Protein AF-A0A8S3TQH2-F1 (afdb_monomer_lite)

Sequence (203 aa):
MNSLYEENGEGCMSLMNTEDKVWGIRVAPVECAFDNGMIDVVGHPCVQRLLNRVWYKDTAAIWRADYVGYALAYSAFLLSNVKGINTFSDIGVYELLVYLWFIADIAEEIVLKELLQFSWILFVFIMCAGVLYHSNMYPNHRDMWPNLGADTAHWRIWKIMALPYWQMYGELFIDELKGDTNSNGTCTFVESEWESNPDVEMC

InterPro domains:
  IPR050927 Transient receptor potential cation channel M [PTHR13800] (112-188)

Radius of gyration: 30.96 Å; chains: 1; bounding box: 68×39×76 Å

pLDDT: mean 73.29, std 12.48, range [48.34, 91.25]

Structure (mmCIF, N/CA/C/O backbone):
data_AF-A0A8S3TQH2-F1
#
_entry.id   AF-A0A8S3TQH2-F1
#
loop_
_atom_site.group_PDB
_atom_site.id
_atom_site.type_symbol
_atom_site.label_atom_id
_atom_site.label_alt_id
_atom_site.label_comp_id
_atom_site.label_asym_id
_atom_site.label_entity_id
_atom_site.label_seq_id
_atom_site.pdbx_PDB_ins_code
_atom_site.Cartn_x
_atom_site.Cartn_y
_atom_site.Cartn_z
_atom_site.occupancy
_atom_site.B_iso_or_equiv
_atom_site.auth_seq_id
_atom_site.auth_comp_id
_atom_site.auth_asym_id
_atom_site.auth_atom_id
_atom_site.pdbx_PDB_model_num
ATOM 1 N N . MET A 1 1 ? -34.947 -3.604 19.601 1.00 78.19 1 MET A N 1
ATOM 2 C CA . MET A 1 1 ? -33.771 -2.709 19.602 1.00 78.19 1 MET A CA 1
ATOM 3 C C . MET A 1 1 ? -34.173 -1.256 19.397 1.00 78.19 1 MET A C 1
ATOM 5 O O . MET A 1 1 ? -33.850 -0.458 20.259 1.00 78.19 1 MET A O 1
ATOM 9 N N . ASN A 1 2 ? -34.929 -0.921 18.344 1.00 85.75 2 ASN A N 1
ATOM 10 C CA . ASN A 1 2 ? -35.374 0.458 18.076 1.00 85.75 2 ASN A CA 1
ATOM 11 C C . ASN A 1 2 ? -36.153 1.073 19.252 1.00 85.75 2 ASN A C 1
ATOM 13 O O . ASN A 1 2 ? -35.780 2.135 19.729 1.00 85.75 2 ASN A O 1
ATOM 17 N N . SER A 1 3 ? -37.142 0.353 19.794 1.00 87.88 3 SER A N 1
ATOM 18 C CA . SER A 1 3 ? -37.906 0.805 20.969 1.00 87.88 3 SER A CA 1
ATOM 19 C C . SER A 1 3 ? -37.029 1.017 22.210 1.00 87.88 3 SER A C 1
ATOM 21 O O . SER A 1 3 ? -37.108 2.050 22.860 1.00 87.88 3 SER A O 1
ATOM 23 N N . LEU A 1 4 ? -36.129 0.071 22.499 1.00 84.75 4 LEU A N 1
ATOM 24 C CA . LEU A 1 4 ? -35.194 0.162 23.629 1.00 84.75 4 LEU A CA 1
ATOM 25 C C . LEU A 1 4 ? -34.226 1.343 23.491 1.00 84.75 4 LEU A C 1
ATOM 27 O O . LEU A 1 4 ? -33.850 1.959 24.484 1.00 84.75 4 LEU A O 1
ATOM 31 N N . T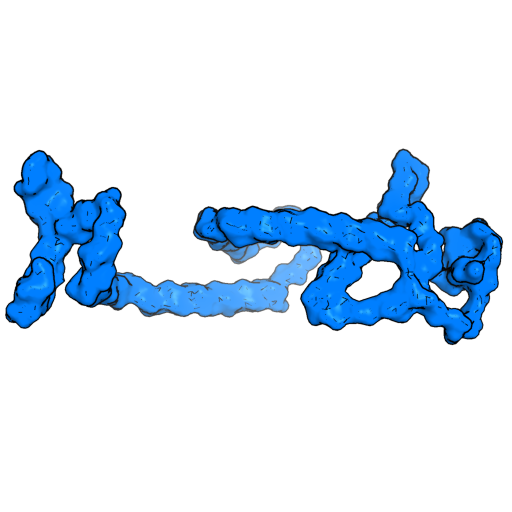YR A 1 5 ? -33.816 1.655 22.263 1.00 87.31 5 TYR A N 1
ATOM 32 C CA . TYR A 1 5 ? -32.940 2.781 21.981 1.00 87.31 5 TYR A CA 1
ATOM 33 C C . TYR A 1 5 ? -33.658 4.130 22.114 1.00 87.31 5 TYR A C 1
ATOM 35 O O . TYR A 1 5 ? -33.058 5.084 22.607 1.00 87.31 5 TYR A O 1
ATOM 43 N N . GLU A 1 6 ? -34.927 4.203 21.704 1.00 89.94 6 GLU A N 1
ATOM 44 C CA . GLU A 1 6 ? -35.771 5.396 21.850 1.00 89.94 6 GLU A CA 1
ATOM 45 C C . GLU A 1 6 ? -36.114 5.692 23.317 1.00 89.94 6 GLU A C 1
ATOM 47 O O . GLU A 1 6 ? -36.119 6.854 23.717 1.00 89.94 6 GLU A O 1
ATOM 52 N N . GLU A 1 7 ? -36.345 4.660 24.134 1.00 90.75 7 GLU A N 1
ATOM 53 C CA . GLU A 1 7 ? -36.649 4.812 25.562 1.00 90.75 7 GLU A CA 1
ATOM 54 C C . GLU A 1 7 ? -35.405 5.110 26.410 1.00 90.75 7 GLU A C 1
ATOM 56 O O . GLU A 1 7 ? -35.418 6.012 27.249 1.00 90.75 7 GLU A O 1
ATOM 61 N N . ASN A 1 8 ? -34.323 4.345 26.220 1.00 89.00 8 ASN A N 1
ATOM 62 C CA . ASN A 1 8 ? -33.090 4.490 26.988 1.00 89.00 8 ASN A CA 1
ATOM 63 C C . ASN A 1 8 ? -31.865 4.069 26.165 1.00 89.00 8 ASN A C 1
ATOM 65 O O . ASN A 1 8 ? -31.374 2.939 26.254 1.00 89.00 8 ASN A O 1
ATOM 69 N N . GLY A 1 9 ? -31.322 5.019 25.403 1.00 83.31 9 GLY A N 1
ATOM 70 C CA . GLY A 1 9 ? -30.144 4.790 24.570 1.00 83.31 9 GLY A CA 1
ATOM 71 C C . GLY A 1 9 ? -28.922 4.276 25.342 1.00 83.31 9 GLY A C 1
ATOM 72 O O . GLY A 1 9 ? -28.219 3.405 24.835 1.00 83.31 9 GLY A O 1
ATOM 73 N N . GLU A 1 10 ? -28.674 4.751 26.569 1.00 85.50 10 GLU A N 1
ATOM 74 C CA . GLU A 1 10 ? -27.534 4.288 27.379 1.00 85.50 10 GLU A CA 1
ATOM 75 C C . GLU A 1 10 ? -27.727 2.874 27.919 1.00 85.50 10 GLU A C 1
ATOM 77 O O . GLU A 1 10 ? -26.804 2.063 27.843 1.00 85.50 10 GLU A O 1
ATOM 82 N N . GLY A 1 11 ? -28.934 2.556 28.392 1.00 86.00 11 GLY A N 1
ATOM 83 C CA . GLY A 1 11 ? -29.285 1.205 28.825 1.00 86.00 11 GLY A CA 1
ATOM 84 C C . GLY A 1 11 ? -29.237 0.200 27.676 1.00 86.00 11 GLY A C 1
ATOM 85 O O . GLY A 1 11 ? -28.756 -0.913 27.850 1.00 86.00 11 GLY A O 1
ATOM 86 N N . CYS A 1 12 ? -29.663 0.600 26.474 1.00 84.88 12 CYS A N 1
ATOM 87 C CA . CYS A 1 12 ? -29.537 -0.238 25.286 1.00 84.88 12 CYS A CA 1
ATOM 88 C C . CYS A 1 12 ? -28.064 -0.487 24.927 1.00 84.88 12 CYS A C 1
ATOM 90 O O . CYS A 1 12 ? -27.711 -1.605 24.566 1.00 84.88 12 CYS A O 1
ATOM 92 N N . MET A 1 13 ? -27.200 0.529 25.033 1.00 86.12 13 MET A N 1
ATOM 93 C CA . MET A 1 13 ? -25.767 0.387 24.757 1.00 86.12 13 MET A CA 1
ATOM 94 C C . MET A 1 13 ? -25.069 -0.536 25.762 1.00 86.12 13 MET A C 1
ATOM 96 O O . MET A 1 13 ? -24.236 -1.342 25.352 1.00 86.12 13 MET A O 1
ATOM 100 N N . SER A 1 14 ? -25.400 -0.451 27.055 1.00 85.50 14 SER A N 1
ATOM 101 C CA . SER A 1 14 ? -24.825 -1.357 28.054 1.00 85.50 14 SER A CA 1
ATOM 102 C C . SER A 1 14 ? -25.294 -2.796 27.846 1.00 85.50 14 SER A C 1
ATOM 104 O O . SER A 1 14 ? -24.454 -3.688 27.866 1.00 85.50 14 SER A O 1
ATOM 106 N N . LEU A 1 15 ? -26.580 -3.018 27.543 1.00 87.31 15 LEU A N 1
ATOM 107 C CA . LEU A 1 15 ? -27.134 -4.354 27.274 1.00 87.31 15 LEU A CA 1
ATOM 108 C C . LEU A 1 15 ? -26.493 -5.045 26.063 1.00 87.31 15 LEU A C 1
ATOM 110 O O . LEU A 1 15 ? -26.388 -6.264 26.007 1.00 87.31 15 LEU A O 1
ATOM 114 N N . MET A 1 16 ? -26.079 -4.262 25.068 1.00 87.19 16 MET A N 1
ATOM 115 C CA . MET A 1 16 ? -25.440 -4.785 23.861 1.00 87.19 16 MET A CA 1
ATOM 116 C C . MET A 1 16 ? -24.017 -5.306 24.123 1.00 87.19 16 MET A C 1
ATOM 118 O O . MET A 1 16 ? -23.539 -6.152 23.370 1.00 87.19 16 MET A O 1
ATOM 122 N N . ASN A 1 17 ? -23.361 -4.831 25.186 1.00 86.06 17 ASN A N 1
ATOM 123 C CA . ASN A 1 17 ? -22.001 -5.220 25.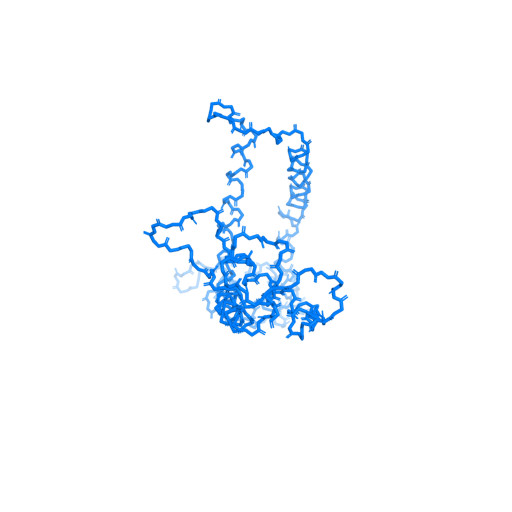567 1.00 86.06 17 ASN A CA 1
ATOM 124 C C . ASN A 1 17 ? -21.951 -6.146 26.795 1.00 86.06 17 ASN A C 1
ATOM 126 O O . ASN A 1 17 ? -20.874 -6.566 27.209 1.00 86.06 17 ASN A O 1
ATOM 130 N N . THR A 1 18 ? -23.088 -6.426 27.433 1.00 88.38 18 THR A N 1
ATOM 131 C CA . THR A 1 18 ? -23.142 -7.366 28.554 1.00 88.38 18 THR A CA 1
ATOM 132 C C . THR A 1 18 ? -23.118 -8.794 28.038 1.00 88.38 18 THR A C 1
ATOM 134 O O . THR A 1 18 ? -23.946 -9.180 27.214 1.00 88.38 18 THR A O 1
ATOM 137 N N . GLU A 1 19 ? -22.181 -9.588 28.550 1.00 85.19 19 GLU A N 1
ATOM 138 C CA . GLU A 1 19 ? -22.179 -11.028 28.330 1.00 85.19 19 GLU A CA 1
ATOM 139 C C . GLU A 1 19 ? -23.323 -11.671 29.112 1.00 85.19 19 GLU A C 1
ATOM 141 O O . GLU A 1 19 ? -23.309 -11.697 30.345 1.00 85.19 19 GLU A O 1
ATOM 146 N N . ASP A 1 20 ? -24.277 -12.251 28.390 1.00 80.38 20 ASP A N 1
ATOM 147 C CA . ASP A 1 20 ? -25.331 -13.062 28.980 1.00 80.38 20 ASP A CA 1
ATOM 148 C C . ASP A 1 20 ? -25.186 -14.519 28.547 1.00 80.38 20 ASP A C 1
ATOM 150 O O . ASP A 1 20 ? -24.812 -14.848 27.418 1.00 80.38 20 ASP A O 1
ATOM 154 N N . LYS A 1 21 ? -25.481 -15.432 29.476 1.00 80.25 21 LYS A N 1
ATOM 155 C CA . LYS A 1 21 ? -25.476 -16.865 29.184 1.00 80.25 21 LYS A CA 1
ATOM 156 C C . LYS A 1 21 ? -26.837 -17.269 28.634 1.00 80.25 21 LYS A C 1
ATOM 158 O O . LYS A 1 21 ? -27.764 -17.529 29.401 1.00 80.25 21 LYS A O 1
ATOM 163 N N . VAL A 1 22 ? -26.931 -17.409 27.318 1.00 70.69 22 VAL A N 1
ATOM 164 C CA . VAL A 1 22 ? -28.138 -17.895 26.640 1.00 70.69 22 VAL A CA 1
ATOM 165 C C . VAL A 1 22 ? -27.786 -19.218 25.950 1.00 70.69 22 VAL A C 1
ATOM 167 O O . VAL A 1 22 ? -26.799 -19.313 25.231 1.00 70.69 22 VAL A O 1
ATOM 170 N N . TRP A 1 23 ? -28.543 -20.286 26.227 1.00 70.38 23 TRP A N 1
ATOM 171 C CA . TRP A 1 23 ? -28.313 -21.633 25.657 1.00 70.38 23 TRP A CA 1
ATOM 172 C C . TRP A 1 23 ? -26.937 -22.259 25.948 1.00 70.38 23 TRP A C 1
ATOM 174 O O . TRP A 1 23 ? -26.435 -23.076 25.183 1.00 70.38 23 TRP A O 1
ATOM 184 N N . GLY A 1 24 ? -26.315 -21.908 27.076 1.00 78.12 24 GLY A N 1
ATOM 185 C CA . GLY A 1 24 ? -25.010 -22.460 27.461 1.00 78.12 24 GLY A CA 1
ATOM 186 C C . GLY A 1 24 ? -23.810 -21.731 26.856 1.00 78.12 24 GLY A C 1
ATOM 187 O O . GLY A 1 24 ? -22.694 -21.953 27.322 1.00 78.12 24 GLY A O 1
ATOM 188 N N . ILE A 1 25 ? -24.046 -20.819 25.914 1.00 76.69 25 ILE A N 1
ATOM 189 C CA . ILE A 1 25 ? -23.039 -19.981 25.265 1.00 76.69 25 ILE A CA 1
ATOM 190 C C . ILE A 1 25 ? -22.999 -18.635 26.002 1.00 76.69 25 ILE A C 1
ATOM 192 O O . ILE A 1 25 ? -24.045 -18.080 26.339 1.00 76.69 25 ILE A O 1
ATOM 196 N N . ARG A 1 26 ? -21.795 -18.145 26.314 1.00 80.44 26 ARG A N 1
ATOM 197 C CA . ARG A 1 26 ? -21.566 -16.797 26.855 1.00 80.44 26 ARG A CA 1
ATOM 198 C C . ARG A 1 26 ? -21.048 -15.932 25.719 1.00 80.44 26 ARG A C 1
ATOM 200 O O . ARG A 1 26 ? -19.931 -16.168 25.279 1.00 80.44 26 ARG A O 1
ATOM 207 N N . VAL A 1 27 ? -21.875 -15.014 25.238 1.00 83.38 27 VAL A N 1
ATOM 208 C CA . VAL A 1 27 ? -21.529 -14.067 24.170 1.00 83.38 27 VAL A CA 1
ATOM 209 C C . VAL A 1 27 ? -22.261 -12.758 24.409 1.00 83.38 27 VAL A C 1
ATOM 211 O O . VAL A 1 27 ? -23.404 -12.761 24.878 1.00 83.38 27 VAL A O 1
ATOM 214 N N . ALA A 1 28 ? -21.623 -11.642 24.069 1.00 87.19 28 ALA A N 1
ATOM 215 C CA . ALA A 1 28 ? -22.331 -10.376 23.989 1.00 87.19 28 ALA A CA 1
ATOM 216 C C . ALA A 1 28 ? -23.271 -10.380 22.762 1.00 87.19 28 ALA A C 1
ATOM 218 O O . ALA A 1 28 ? -22.932 -10.951 21.717 1.00 87.19 28 ALA A O 1
ATOM 219 N N . PRO A 1 29 ? -24.443 -9.723 22.829 1.00 87.94 29 PRO A N 1
ATOM 220 C CA . PRO A 1 29 ? -25.351 -9.614 21.687 1.00 87.94 29 PRO A CA 1
ATOM 221 C C . PRO A 1 29 ? -24.698 -9.035 20.423 1.00 87.94 29 PRO A C 1
ATOM 223 O O . PRO A 1 29 ? -25.039 -9.447 19.316 1.00 87.94 29 PRO A O 1
ATOM 226 N N . VAL A 1 30 ? -23.749 -8.103 20.577 1.00 88.38 30 VAL A N 1
ATOM 227 C CA . VAL A 1 30 ? -22.997 -7.506 19.456 1.00 88.38 30 VAL A CA 1
ATOM 228 C C . VAL A 1 30 ? -22.078 -8.520 18.782 1.00 88.38 30 VAL A C 1
ATOM 230 O O . VAL A 1 30 ? -22.061 -8.590 17.557 1.00 88.38 30 VAL A O 1
ATOM 233 N N . GLU A 1 31 ? -21.348 -9.314 19.564 1.00 87.19 31 GLU A N 1
ATOM 234 C CA . GLU A 1 31 ? -20.434 -10.342 19.048 1.00 87.19 31 GLU A CA 1
ATOM 235 C C . GLU A 1 31 ? -21.213 -11.426 18.306 1.00 87.19 31 GLU A C 1
ATOM 237 O O . GLU A 1 31 ? -20.906 -11.755 17.165 1.00 87.19 31 GLU A O 1
ATOM 242 N N . CYS A 1 32 ? -22.317 -11.886 18.897 1.00 88.50 32 CYS A N 1
ATOM 243 C CA . CYS A 1 32 ? -23.202 -12.858 18.265 1.00 88.50 32 CYS A CA 1
ATOM 244 C C . CYS A 1 32 ? -23.795 -12.330 16.944 1.00 88.50 32 CYS A C 1
ATOM 246 O O . CYS A 1 32 ? -23.894 -13.071 15.965 1.00 88.50 32 CYS A O 1
ATOM 248 N N . ALA A 1 33 ? -24.172 -11.048 16.886 1.00 89.31 33 ALA A N 1
ATOM 249 C CA . ALA A 1 33 ? -24.663 -10.431 15.655 1.00 89.31 33 ALA A CA 1
ATOM 250 C C . ALA A 1 33 ? -23.569 -10.327 14.578 1.00 89.31 33 ALA A C 1
ATOM 252 O O . ALA A 1 33 ? -23.857 -10.525 13.396 1.00 89.31 33 ALA A O 1
ATOM 253 N N . PHE A 1 34 ? -22.327 -10.044 14.974 1.00 89.94 34 PHE A N 1
ATOM 254 C CA . PHE A 1 34 ? -21.189 -9.972 14.062 1.00 89.94 34 PHE A CA 1
ATOM 255 C C . PHE A 1 34 ? -20.829 -11.348 13.487 1.00 89.94 34 PHE A C 1
ATOM 257 O O . PHE A 1 34 ? -20.751 -11.491 12.267 1.00 89.94 34 PHE A O 1
ATOM 264 N N . ASP A 1 35 ? -20.720 -12.372 14.335 1.00 89.75 35 ASP A N 1
ATOM 265 C CA . ASP A 1 35 ? -20.356 -13.737 13.931 1.00 89.75 35 ASP A CA 1
ATOM 266 C C . ASP A 1 35 ? -21.370 -14.360 12.963 1.00 89.75 35 ASP A C 1
ATOM 268 O O . ASP A 1 35 ? -21.009 -15.129 12.072 1.00 89.75 35 ASP A O 1
ATOM 272 N N . ASN A 1 36 ? -22.649 -14.003 13.102 1.00 90.88 36 ASN A N 1
ATOM 273 C CA . ASN A 1 36 ? -23.719 -14.469 12.219 1.00 90.88 36 ASN A CA 1
ATOM 274 C C . ASN A 1 36 ? -23.942 -13.567 10.992 1.00 90.88 36 ASN A C 1
ATOM 276 O O . ASN A 1 36 ? -24.897 -13.781 10.244 1.00 90.88 36 ASN A O 1
ATOM 280 N N . GLY A 1 37 ? -23.107 -12.545 10.780 1.00 90.56 37 GLY A N 1
ATOM 281 C CA . GLY A 1 37 ? -23.227 -11.638 9.637 1.00 90.56 37 GLY A CA 1
ATOM 282 C C . GLY A 1 37 ? -24.523 -10.818 9.631 1.00 90.56 37 GLY A C 1
ATOM 283 O O . GLY A 1 37 ? -25.026 -10.461 8.567 1.00 90.56 37 GLY A O 1
ATOM 284 N N . MET A 1 38 ? -25.094 -10.514 10.800 1.00 91.25 38 MET A N 1
ATOM 285 C CA . MET A 1 38 ? -26.324 -9.726 10.933 1.00 91.25 38 MET A CA 1
ATOM 286 C C . MET A 1 38 ? -26.037 -8.223 10.789 1.00 91.25 38 MET A C 1
ATOM 288 O O . MET A 1 38 ? -26.090 -7.459 11.758 1.00 91.25 38 MET A O 1
ATOM 292 N N . ILE A 1 39 ? -25.750 -7.788 9.561 1.00 89.12 39 ILE A N 1
ATOM 293 C CA . ILE A 1 39 ? -25.327 -6.409 9.260 1.00 89.12 39 ILE A CA 1
ATOM 294 C C . ILE A 1 39 ? -26.387 -5.377 9.672 1.00 89.12 39 ILE A C 1
ATOM 296 O O . ILE A 1 39 ? -26.023 -4.317 10.168 1.00 89.12 39 ILE A O 1
ATOM 300 N N . ASP A 1 40 ? -27.681 -5.689 9.571 1.00 90.00 40 ASP A N 1
ATOM 301 C CA . ASP A 1 40 ? -28.757 -4.768 9.975 1.00 90.00 40 ASP A CA 1
ATOM 302 C C . ASP A 1 40 ? -28.712 -4.418 11.472 1.00 90.00 40 ASP A C 1
ATOM 304 O O . ASP A 1 40 ? -29.023 -3.296 11.878 1.00 90.00 40 ASP A O 1
ATOM 308 N N . VAL A 1 41 ? -28.287 -5.369 12.309 1.00 88.50 41 VAL A N 1
ATOM 309 C CA . VAL A 1 41 ? -28.147 -5.163 13.757 1.00 88.50 41 VAL A CA 1
ATOM 310 C C . VAL A 1 41 ? -26.868 -4.383 14.056 1.00 88.50 41 VAL A C 1
ATOM 312 O O . VAL A 1 41 ? -26.899 -3.431 14.835 1.00 88.50 41 VAL A O 1
ATOM 315 N N . VAL A 1 42 ? -25.756 -4.734 13.404 1.00 89.81 42 VAL A N 1
ATOM 316 C CA . VAL A 1 42 ? -24.454 -4.062 13.576 1.00 89.81 42 VAL A CA 1
ATOM 317 C C . VAL A 1 42 ? -24.476 -2.624 13.033 1.00 89.81 42 VAL A C 1
ATOM 319 O O . VAL A 1 42 ? -23.874 -1.715 13.607 1.00 89.81 42 VAL A O 1
ATOM 322 N N . GLY A 1 43 ? -25.205 -2.386 11.945 1.00 87.81 43 GLY A N 1
ATOM 323 C CA . GLY A 1 43 ? -25.372 -1.082 11.302 1.00 87.81 43 GLY A CA 1
ATOM 324 C C . GLY A 1 43 ? -26.317 -0.137 12.045 1.00 87.81 43 GLY A C 1
ATOM 325 O O . GLY A 1 43 ? -26.364 1.055 11.745 1.00 87.81 43 GLY A O 1
ATOM 326 N N . HIS A 1 44 ? -27.061 -0.630 13.034 1.00 90.75 44 HIS A N 1
ATOM 327 C CA . HIS A 1 44 ? -28.005 0.189 13.781 1.00 90.75 44 HIS A CA 1
ATOM 328 C C . HIS A 1 44 ? -27.288 1.312 14.568 1.00 90.75 44 HIS A C 1
ATOM 330 O O . HIS A 1 44 ? -26.245 1.070 15.187 1.00 90.75 44 HIS A O 1
ATOM 336 N N . PRO A 1 45 ? -27.865 2.530 14.659 1.00 89.38 45 PRO A N 1
ATOM 337 C CA . PRO A 1 45 ? -27.230 3.693 15.297 1.00 89.38 45 PRO A CA 1
ATOM 338 C C . PRO A 1 45 ? -26.795 3.472 16.754 1.00 89.38 45 PRO A C 1
ATOM 340 O O . PRO A 1 45 ? -25.833 4.088 17.210 1.00 89.38 45 PRO A O 1
ATOM 343 N N . CYS A 1 46 ? -27.475 2.587 17.489 1.00 88.56 46 CYS A N 1
ATOM 344 C CA . CYS A 1 46 ? -27.075 2.189 18.844 1.00 88.56 46 CYS A CA 1
ATOM 345 C C . CYS A 1 46 ? -25.688 1.520 18.875 1.00 88.56 46 CYS A C 1
ATOM 347 O O . CYS A 1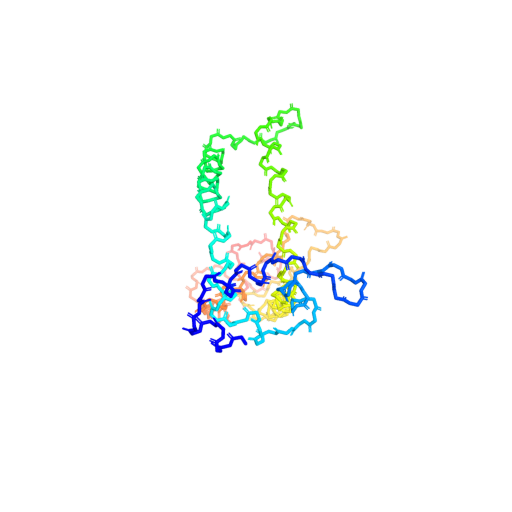 46 ? -24.813 1.954 19.624 1.00 88.56 46 CYS A O 1
ATOM 349 N N . VAL A 1 47 ? -25.469 0.513 18.021 1.00 89.81 47 VAL A N 1
ATOM 350 C CA . VAL A 1 47 ? -24.205 -0.238 17.953 1.00 89.81 47 VAL A CA 1
ATOM 351 C C . VAL A 1 47 ? -23.094 0.643 17.392 1.00 89.81 47 VAL A C 1
ATOM 353 O O . VAL A 1 47 ? -21.994 0.662 17.933 1.00 89.81 47 VAL A O 1
ATOM 356 N N . GLN A 1 48 ? -23.405 1.468 16.390 1.00 90.44 48 GLN A N 1
ATOM 357 C CA . GLN A 1 48 ? -22.463 2.442 15.835 1.00 90.44 48 GLN A CA 1
ATOM 358 C C . GLN A 1 48 ? -21.979 3.448 16.892 1.00 90.44 48 GLN A C 1
ATOM 360 O O . GLN A 1 48 ? -20.784 3.714 16.989 1.00 90.44 48 GLN A O 1
ATOM 365 N N . ARG A 1 49 ? -22.870 3.978 17.744 1.00 88.25 49 ARG A N 1
ATOM 366 C CA . ARG A 1 49 ? -22.473 4.875 18.847 1.00 88.25 49 ARG A CA 1
ATOM 367 C C . ARG A 1 49 ? -21.651 4.166 19.922 1.00 88.25 49 ARG A C 1
ATOM 369 O O . ARG A 1 49 ? -20.701 4.766 20.425 1.00 88.25 49 ARG A O 1
ATOM 376 N N . LEU A 1 50 ? -21.997 2.923 20.265 1.00 88.69 50 LEU A N 1
ATOM 377 C CA . LEU A 1 50 ? -21.223 2.102 21.200 1.00 88.69 50 LEU A CA 1
ATOM 378 C C . LEU A 1 50 ? -19.797 1.887 20.676 1.00 88.69 50 LEU A C 1
ATOM 380 O O . LEU A 1 50 ? -18.837 2.190 21.382 1.00 88.69 50 LEU A O 1
ATOM 384 N N . LEU A 1 51 ? -19.665 1.442 19.425 1.00 88.75 51 LEU A N 1
ATOM 385 C CA . LEU A 1 51 ? -18.376 1.193 18.784 1.00 88.75 51 LEU A CA 1
ATOM 386 C C . LEU A 1 51 ? -17.543 2.473 18.704 1.00 88.75 51 LEU A C 1
ATOM 388 O O . LEU A 1 51 ? -16.366 2.465 19.044 1.00 88.75 51 LEU A O 1
ATOM 392 N N . ASN A 1 52 ? -18.171 3.598 18.357 1.00 88.31 52 ASN A N 1
ATOM 393 C CA . ASN A 1 52 ? -17.507 4.897 18.312 1.00 88.31 52 ASN A CA 1
ATOM 394 C C . ASN A 1 52 ? -16.962 5.318 19.687 1.00 88.31 52 ASN A C 1
ATOM 396 O O . ASN A 1 52 ? -15.871 5.874 19.800 1.00 88.31 52 ASN A O 1
ATOM 400 N N . ARG A 1 53 ? -17.703 5.025 20.762 1.00 86.00 53 ARG A N 1
ATOM 401 C CA . ARG A 1 53 ? -17.272 5.309 22.135 1.00 86.00 53 ARG A CA 1
ATOM 402 C C . ARG A 1 53 ? -16.079 4.451 22.550 1.00 86.00 53 ARG A C 1
ATOM 404 O O . ARG A 1 53 ? -15.172 4.978 23.186 1.00 86.00 53 ARG A O 1
ATOM 411 N N . VAL A 1 54 ? -16.082 3.164 22.202 1.00 84.62 54 VAL A N 1
ATOM 412 C CA . VAL A 1 54 ? -14.945 2.259 22.440 1.00 84.62 54 VAL A CA 1
ATOM 413 C C . VAL A 1 54 ? -13.727 2.735 21.644 1.00 84.62 54 VAL A C 1
ATOM 415 O O . VAL A 1 54 ? -12.663 2.956 22.214 1.00 84.62 54 VAL A O 1
ATOM 418 N N . TRP A 1 55 ? -13.919 3.020 20.357 1.00 81.69 55 TRP A N 1
ATOM 419 C CA . TRP A 1 55 ? -12.874 3.474 19.444 1.00 81.69 55 TRP A CA 1
ATOM 420 C C . TRP A 1 55 ? -12.182 4.766 19.904 1.00 81.69 55 TRP A C 1
ATOM 422 O O . TRP A 1 55 ? -10.955 4.856 19.945 1.00 81.69 55 TRP A O 1
ATOM 432 N N . TYR A 1 56 ? -12.954 5.782 20.299 1.00 79.38 56 TYR A N 1
ATOM 433 C CA . TYR A 1 56 ? -12.377 7.051 20.747 1.00 79.38 56 TYR A CA 1
ATOM 434 C C . TYR A 1 56 ? -11.727 6.985 22.127 1.00 79.38 56 TYR A C 1
ATOM 436 O O . TYR A 1 56 ? -10.845 7.797 22.406 1.00 79.38 56 TYR A O 1
ATOM 444 N N . LYS A 1 57 ? -12.155 6.058 22.989 1.00 75.62 57 LYS A N 1
ATOM 445 C CA . LYS A 1 57 ? -11.608 5.926 24.340 1.00 75.62 57 LYS A CA 1
ATOM 446 C C . LYS A 1 57 ? -10.209 5.304 24.336 1.00 75.62 57 LYS A C 1
ATOM 448 O O . LYS A 1 57 ? -9.382 5.740 25.132 1.00 75.62 57 LYS A O 1
ATOM 453 N N . ASP A 1 58 ? -9.947 4.363 23.429 1.00 63.81 58 ASP A N 1
ATOM 454 C CA . ASP A 1 58 ? -8.725 3.554 23.481 1.00 63.81 58 ASP A CA 1
ATOM 455 C C . ASP A 1 58 ? -7.670 3.923 22.420 1.00 63.81 58 ASP A C 1
ATOM 457 O O . ASP A 1 58 ? -6.482 3.717 22.667 1.00 63.81 58 ASP A O 1
ATOM 461 N N . THR A 1 59 ? -8.031 4.496 21.260 1.00 59.06 59 THR A N 1
ATOM 462 C CA . THR A 1 59 ? -7.097 4.456 20.110 1.00 59.06 59 THR A CA 1
ATOM 463 C C . THR A 1 59 ? -7.125 5.629 19.120 1.00 59.06 59 THR A C 1
ATOM 465 O O . THR A 1 59 ? -6.363 5.631 18.167 1.00 59.06 59 THR A O 1
ATOM 468 N N . ALA A 1 60 ? -7.886 6.710 19.283 1.00 59.50 60 ALA A N 1
ATOM 469 C CA . ALA A 1 60 ? -7.898 7.725 18.208 1.00 59.50 60 ALA A CA 1
ATOM 470 C C . ALA A 1 60 ? -6.650 8.644 18.145 1.00 59.50 60 ALA A C 1
ATOM 472 O O . ALA A 1 60 ? -6.299 9.131 17.068 1.00 59.50 60 ALA A O 1
ATOM 473 N N . ALA A 1 61 ? -5.990 8.914 19.277 1.00 61.09 61 ALA A N 1
ATOM 474 C CA . ALA A 1 61 ? -4.920 9.918 19.350 1.00 61.09 61 ALA A CA 1
ATOM 475 C C . ALA A 1 61 ? -3.501 9.344 19.175 1.00 61.09 61 ALA A C 1
ATOM 477 O O . ALA A 1 61 ? -2.654 9.997 18.570 1.00 61.09 61 ALA A O 1
ATOM 478 N N . ILE A 1 62 ? -3.249 8.131 19.676 1.00 64.94 62 ILE A N 1
ATOM 479 C CA . ILE A 1 62 ? -1.903 7.532 19.717 1.00 64.94 62 ILE A CA 1
ATOM 480 C C . ILE A 1 62 ? -1.421 7.167 18.306 1.00 64.94 62 ILE A C 1
ATOM 482 O O . ILE A 1 62 ? -0.332 7.564 17.906 1.00 64.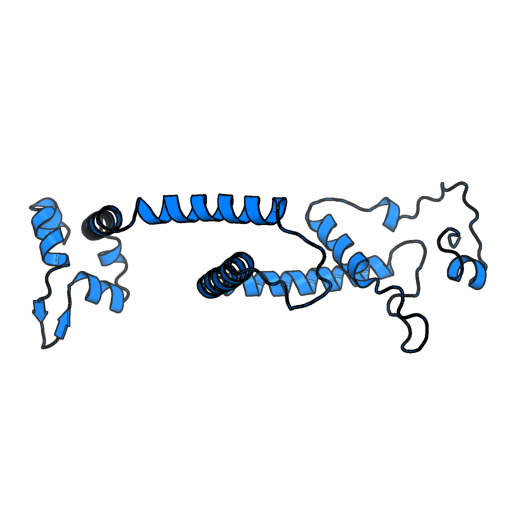94 62 ILE A O 1
ATOM 486 N N . TRP A 1 63 ? -2.269 6.517 17.506 1.00 63.62 63 TRP A N 1
ATOM 487 C CA . TRP A 1 63 ? -1.897 6.057 16.163 1.00 63.62 63 TRP A CA 1
ATOM 488 C C . TRP A 1 63 ? -1.651 7.208 15.184 1.00 63.62 63 TRP A C 1
ATOM 490 O O . TRP A 1 63 ? -0.761 7.134 14.345 1.00 63.62 63 TRP A O 1
ATOM 500 N N . ARG A 1 64 ? -2.378 8.325 15.320 1.00 62.81 64 ARG A N 1
ATOM 501 C CA . ARG A 1 64 ? -2.157 9.509 14.470 1.00 62.81 64 ARG A CA 1
ATOM 502 C C . ARG A 1 64 ? -0.789 10.150 14.701 1.00 62.81 64 ARG A C 1
ATOM 504 O O . ARG A 1 64 ? -0.214 10.690 13.763 1.00 62.81 64 ARG A O 1
ATOM 511 N N . ALA A 1 65 ? -0.288 10.118 15.935 1.00 72.06 65 ALA A N 1
ATOM 512 C CA . ALA A 1 65 ? 1.023 10.667 16.266 1.00 72.06 65 ALA A CA 1
ATOM 513 C C . ALA A 1 65 ? 2.163 9.739 15.821 1.00 72.06 65 ALA A C 1
ATOM 515 O O . ALA A 1 65 ? 3.202 10.227 15.379 1.00 72.06 65 ALA A O 1
ATOM 516 N N . ASP A 1 66 ? 1.944 8.425 15.887 1.00 74.00 66 ASP A N 1
ATOM 517 C CA . ASP A 1 66 ? 2.942 7.413 15.534 1.00 74.00 66 ASP A CA 1
ATOM 518 C C . ASP A 1 66 ? 3.306 7.454 14.041 1.00 74.00 66 ASP A C 1
ATOM 520 O O . ASP A 1 66 ? 4.471 7.631 13.686 1.00 74.00 66 ASP A O 1
ATOM 524 N N . TYR A 1 67 ? 2.303 7.462 13.155 1.00 74.06 67 TYR A N 1
ATOM 525 C CA . TYR A 1 67 ? 2.520 7.545 11.703 1.00 74.06 67 TYR A CA 1
ATOM 526 C C . TYR A 1 67 ? 3.261 8.819 11.265 1.00 74.06 67 TYR A C 1
ATOM 528 O O . TYR A 1 67 ? 4.122 8.781 10.385 1.00 74.06 67 TYR A O 1
ATOM 536 N N . VAL A 1 68 ? 2.954 9.965 11.882 1.00 79.75 68 VAL A N 1
ATOM 537 C CA . VAL A 1 68 ? 3.626 11.237 11.564 1.00 79.75 68 VAL A CA 1
ATOM 538 C C . VAL A 1 68 ? 5.069 11.232 12.071 1.00 79.75 68 VAL A C 1
ATOM 540 O O . VAL A 1 68 ? 5.969 11.694 11.368 1.00 79.75 68 VAL A O 1
ATOM 543 N N . GLY A 1 69 ? 5.306 10.679 13.264 1.00 80.25 69 GLY A N 1
ATOM 544 C CA . GLY A 1 69 ? 6.651 10.481 13.799 1.00 80.25 69 GLY A CA 1
ATOM 545 C C . GLY A 1 69 ? 7.496 9.580 12.900 1.00 80.25 69 GLY A C 1
ATOM 546 O O . GLY A 1 69 ? 8.640 9.920 12.593 1.00 80.25 69 GLY A O 1
ATOM 547 N N . TYR A 1 70 ? 6.908 8.491 12.402 1.00 75.38 70 TYR A N 1
ATOM 548 C CA . TYR A 1 70 ? 7.558 7.588 11.459 1.00 75.38 70 TYR A CA 1
ATOM 549 C C . TYR A 1 70 ? 7.908 8.280 10.141 1.00 75.38 70 TYR A C 1
ATOM 551 O O . TYR A 1 70 ? 9.054 8.210 9.704 1.00 75.38 70 TYR A O 1
ATOM 559 N N . ALA A 1 71 ? 6.968 9.002 9.525 1.00 79.88 71 ALA A N 1
ATOM 560 C CA . ALA A 1 71 ? 7.226 9.684 8.256 1.00 79.88 71 ALA A CA 1
ATOM 561 C C . ALA A 1 71 ? 8.383 10.695 8.374 1.00 79.88 71 ALA A C 1
ATOM 563 O O . ALA A 1 71 ? 9.225 10.807 7.478 1.00 79.88 71 ALA A O 1
ATOM 564 N N . LEU A 1 72 ? 8.472 11.402 9.505 1.00 81.81 72 LEU A N 1
ATOM 565 C CA . LEU A 1 72 ? 9.583 12.308 9.805 1.00 81.81 72 LEU A CA 1
ATOM 566 C C . LEU A 1 72 ? 10.906 11.563 10.035 1.00 81.81 72 LEU A C 1
ATOM 568 O O . LEU A 1 72 ? 11.939 11.994 9.529 1.00 81.81 72 LEU A O 1
ATOM 572 N N . ALA A 1 73 ? 10.893 10.434 10.744 1.00 74.75 73 ALA A N 1
ATOM 573 C CA . ALA A 1 73 ? 12.085 9.611 10.942 1.00 74.75 73 ALA A CA 1
ATOM 574 C C . ALA A 1 73 ? 12.584 8.982 9.627 1.00 74.75 73 ALA A C 1
ATOM 576 O O . ALA A 1 73 ? 13.782 9.011 9.347 1.00 74.75 73 ALA A O 1
ATOM 577 N N . TYR A 1 74 ? 11.674 8.476 8.792 1.00 78.62 74 TYR A N 1
ATOM 578 C CA . TYR A 1 74 ? 11.979 7.872 7.496 1.00 78.62 74 TYR A CA 1
ATOM 579 C C . TYR A 1 74 ? 12.508 8.904 6.494 1.00 78.62 74 TYR A C 1
ATOM 581 O O . TYR A 1 74 ? 13.539 8.688 5.860 1.00 78.62 74 TYR A O 1
ATOM 589 N N . SER A 1 75 ? 11.867 10.071 6.396 1.00 78.88 75 SER A N 1
ATOM 590 C CA . SER A 1 75 ? 12.363 11.173 5.558 1.00 78.88 75 SER A CA 1
ATOM 591 C C . SER A 1 75 ? 13.730 11.684 6.020 1.00 78.88 75 SER A C 1
ATOM 593 O O . SER A 1 75 ? 14.619 11.886 5.193 1.00 78.88 75 SER A O 1
ATOM 595 N N . ALA A 1 76 ? 13.948 11.823 7.331 1.00 77.56 76 ALA A N 1
ATOM 596 C CA . ALA A 1 76 ? 15.258 12.168 7.875 1.00 77.56 76 ALA A CA 1
ATOM 597 C C . ALA A 1 76 ? 16.310 11.085 7.580 1.00 77.56 76 ALA A C 1
ATOM 599 O O . ALA A 1 76 ? 17.449 11.421 7.257 1.00 77.56 76 ALA A O 1
ATOM 600 N N . PHE A 1 77 ? 15.949 9.799 7.637 1.00 71.75 77 PHE A N 1
ATOM 601 C CA . PHE A 1 77 ? 16.826 8.682 7.275 1.00 71.75 77 PHE A CA 1
ATOM 602 C C . PHE A 1 77 ? 17.219 8.720 5.792 1.00 71.75 77 PHE A C 1
ATOM 604 O O . PHE A 1 77 ? 18.414 8.694 5.488 1.00 71.75 77 PHE A O 1
ATOM 611 N N . LEU A 1 78 ? 16.248 8.878 4.884 1.00 73.81 78 LEU A N 1
ATOM 612 C CA . LEU A 1 78 ? 16.496 8.993 3.442 1.00 73.81 78 LEU A CA 1
ATOM 613 C C . LEU A 1 78 ? 17.429 10.162 3.104 1.00 73.81 78 LEU A C 1
ATOM 615 O O . LEU A 1 78 ? 18.296 10.035 2.244 1.00 73.81 78 LEU A O 1
ATOM 619 N N . LEU A 1 79 ? 17.275 11.296 3.790 1.00 75.19 79 LEU A N 1
ATOM 620 C CA . LEU A 1 79 ? 18.071 12.496 3.522 1.00 75.19 79 LEU A CA 1
ATOM 621 C C . LEU A 1 79 ? 19.461 12.483 4.178 1.00 75.19 79 LEU A C 1
ATOM 623 O O . LEU A 1 79 ? 20.329 13.237 3.745 1.00 75.19 79 LEU A O 1
ATOM 627 N N . SER A 1 80 ? 19.693 11.664 5.211 1.00 69.62 80 SER A N 1
ATOM 628 C CA . SER A 1 80 ? 20.945 11.695 5.991 1.00 69.62 80 SER A CA 1
ATOM 629 C C . SER A 1 80 ? 21.843 10.468 5.833 1.00 69.62 80 SER A C 1
ATOM 631 O O . SER A 1 80 ? 23.062 10.604 5.936 1.00 69.62 80 SER A O 1
ATOM 633 N N . ASN A 1 81 ? 21.276 9.282 5.597 1.00 64.31 81 ASN A N 1
ATOM 634 C CA . ASN A 1 81 ? 21.989 8.008 5.741 1.00 64.31 81 ASN A CA 1
ATOM 635 C C . ASN A 1 81 ? 22.013 7.129 4.485 1.00 64.31 81 ASN A C 1
ATOM 637 O O . ASN A 1 81 ? 22.516 6.010 4.558 1.00 64.31 81 ASN A O 1
ATOM 641 N N . VAL A 1 82 ? 21.563 7.615 3.322 1.00 66.25 82 VAL A N 1
ATOM 642 C CA . VAL A 1 82 ? 21.748 6.889 2.052 1.00 66.25 82 VAL A CA 1
ATOM 643 C C . VAL A 1 82 ? 23.227 6.950 1.653 1.00 66.25 82 VAL A C 1
ATOM 645 O O . VAL A 1 82 ? 23.672 7.824 0.910 1.00 66.25 82 VAL A O 1
ATOM 648 N N . LYS A 1 83 ? 24.027 6.034 2.202 1.00 64.31 83 LYS A N 1
ATOM 649 C CA . LYS A 1 83 ? 25.410 5.786 1.789 1.00 64.31 83 LYS A CA 1
ATOM 650 C C . LYS A 1 83 ? 25.434 4.639 0.786 1.00 64.31 83 LYS A C 1
ATOM 652 O O . LYS A 1 83 ? 24.746 3.640 0.962 1.00 64.31 83 LYS A O 1
ATOM 657 N N . GLY A 1 84 ? 26.253 4.777 -0.257 1.00 60.25 84 GLY A N 1
ATOM 658 C CA . GLY A 1 84 ? 26.521 3.693 -1.202 1.00 60.25 84 GLY A CA 1
ATOM 659 C C . GLY A 1 84 ? 27.126 2.496 -0.471 1.00 60.25 84 GLY A C 1
ATOM 660 O O . GLY A 1 84 ? 28.196 2.603 0.129 1.00 60.25 84 GLY A O 1
ATOM 661 N N . ILE A 1 85 ? 26.405 1.380 -0.471 1.00 58.12 85 ILE A N 1
ATOM 662 C CA . ILE A 1 85 ? 26.747 0.173 0.279 1.00 58.12 85 ILE A CA 1
ATOM 663 C C . ILE A 1 85 ? 27.850 -0.570 -0.481 1.00 58.12 85 ILE A C 1
ATOM 665 O O . ILE A 1 85 ? 27.598 -1.101 -1.557 1.00 58.12 85 ILE A O 1
ATOM 669 N N . ASN A 1 86 ? 29.054 -0.656 0.090 1.00 55.22 86 ASN A N 1
ATOM 670 C CA . ASN A 1 86 ? 30.112 -1.532 -0.437 1.00 55.22 86 ASN A CA 1
ATOM 671 C C . ASN A 1 86 ? 30.303 -2.806 0.412 1.00 55.22 86 ASN A C 1
ATOM 673 O O . ASN A 1 86 ? 30.942 -3.750 -0.046 1.00 55.22 86 ASN A O 1
ATOM 677 N N . THR A 1 87 ? 29.732 -2.874 1.627 1.00 58.88 87 THR A N 1
ATOM 678 C CA . THR A 1 87 ? 29.885 -4.037 2.522 1.00 58.88 87 THR A CA 1
ATOM 679 C C . THR A 1 87 ? 28.717 -4.176 3.508 1.00 58.88 87 THR A C 1
ATOM 681 O O . THR A 1 87 ? 28.295 -3.193 4.105 1.00 58.88 87 THR A O 1
ATOM 684 N N . PHE A 1 88 ? 28.254 -5.410 3.749 1.00 57.50 88 PHE A N 1
ATOM 685 C CA . PHE A 1 88 ? 27.141 -5.775 4.655 1.00 57.50 88 PHE A CA 1
ATOM 686 C C . PHE A 1 88 ? 27.373 -5.484 6.157 1.00 57.50 88 PHE A C 1
ATOM 688 O O . PHE A 1 88 ? 26.490 -5.732 6.973 1.00 57.50 88 PHE A O 1
ATOM 695 N N . SER A 1 89 ? 28.554 -4.992 6.544 1.00 58.72 89 SER A N 1
ATOM 696 C CA . SER A 1 89 ? 28.950 -4.828 7.952 1.00 58.72 89 SER A CA 1
ATOM 697 C C . SER A 1 89 ? 28.492 -3.511 8.596 1.00 58.72 89 SER A C 1
ATOM 699 O O . SER A 1 89 ? 28.638 -3.375 9.808 1.00 58.72 89 SER A O 1
ATOM 701 N N . ASP A 1 90 ? 27.946 -2.566 7.825 1.00 61.06 90 ASP A N 1
ATOM 702 C CA . ASP A 1 90 ? 27.561 -1.227 8.305 1.00 61.06 90 ASP A CA 1
ATOM 703 C C . ASP A 1 90 ? 26.034 -1.015 8.346 1.00 61.06 90 ASP A C 1
ATOM 705 O O . ASP A 1 90 ? 25.556 0.117 8.283 1.00 61.06 90 ASP A O 1
ATOM 709 N N . ILE A 1 91 ? 25.245 -2.091 8.463 1.00 65.75 91 ILE A N 1
ATOM 710 C CA . ILE A 1 91 ? 23.791 -1.976 8.663 1.00 65.75 91 ILE A CA 1
ATOM 711 C C . ILE A 1 91 ? 23.526 -1.446 10.075 1.00 65.75 91 ILE A C 1
ATOM 713 O O . ILE A 1 91 ? 23.744 -2.124 11.083 1.00 65.75 91 ILE A O 1
ATOM 717 N N . GLY A 1 92 ? 23.066 -0.199 10.148 1.00 69.31 92 GLY A N 1
ATOM 718 C CA . GLY A 1 92 ? 22.709 0.457 11.400 1.00 69.31 92 GLY A CA 1
ATOM 719 C C . GLY A 1 92 ? 21.406 -0.089 11.988 1.00 69.31 92 GLY A C 1
ATOM 720 O O . GLY A 1 92 ? 20.503 -0.513 11.271 1.00 69.31 92 GLY A O 1
ATOM 721 N N . VAL A 1 93 ? 21.259 -0.005 13.314 1.00 68.94 93 VAL A N 1
ATOM 722 C CA . VAL A 1 93 ? 20.037 -0.432 14.034 1.00 68.94 93 VAL A CA 1
ATOM 723 C C . VAL A 1 93 ? 18.778 0.271 13.500 1.00 68.94 93 VAL A C 1
ATOM 725 O O . VAL A 1 93 ? 17.705 -0.325 13.451 1.00 68.94 93 VAL A O 1
ATOM 728 N N . TYR A 1 94 ? 18.916 1.519 13.047 1.00 67.50 94 TYR A N 1
ATOM 729 C CA . TYR A 1 94 ? 17.824 2.297 12.458 1.00 67.50 94 TYR A CA 1
ATOM 730 C C . TYR A 1 94 ? 17.401 1.791 11.073 1.00 67.50 94 TYR A C 1
ATOM 732 O O . TYR A 1 94 ? 16.217 1.805 10.762 1.00 67.50 94 TYR A O 1
ATOM 740 N N . GLU A 1 95 ? 18.342 1.298 10.268 1.00 70.00 95 GLU A N 1
ATOM 741 C CA . GLU A 1 95 ? 18.052 0.731 8.948 1.00 70.00 95 GLU A CA 1
ATOM 742 C C . GLU A 1 95 ? 17.315 -0.613 9.083 1.00 70.00 95 GLU A C 1
ATOM 744 O O . GLU A 1 95 ? 16.325 -0.860 8.398 1.00 70.00 95 GLU A O 1
ATOM 749 N N . LEU A 1 96 ? 17.711 -1.437 10.059 1.00 73.25 96 LEU A N 1
ATOM 750 C CA . LEU A 1 96 ? 17.015 -2.684 10.382 1.00 73.25 96 LEU A CA 1
ATOM 751 C C . LEU A 1 96 ? 15.599 -2.448 10.933 1.00 73.25 96 LEU A C 1
ATOM 753 O O . LEU A 1 96 ? 14.683 -3.188 10.581 1.00 73.25 96 LEU A O 1
ATOM 757 N N . LEU A 1 97 ? 15.401 -1.414 11.760 1.00 71.56 97 LEU A N 1
ATOM 758 C CA . LEU A 1 97 ? 14.073 -1.022 12.248 1.00 71.56 97 LEU A CA 1
ATOM 759 C C . LEU A 1 97 ? 13.149 -0.583 11.108 1.00 71.56 97 LEU A C 1
ATOM 761 O O . LEU A 1 97 ? 12.002 -1.018 11.069 1.00 71.56 97 LEU A O 1
ATOM 765 N N . VAL A 1 98 ? 13.652 0.218 10.164 1.00 74.38 98 VAL A N 1
ATOM 766 C CA . VAL A 1 98 ? 12.887 0.648 8.982 1.00 74.38 98 VAL A CA 1
ATOM 767 C C . VAL A 1 98 ? 12.510 -0.548 8.103 1.00 74.38 98 VAL A C 1
ATOM 769 O O . VAL A 1 98 ? 11.354 -0.660 7.704 1.00 74.38 98 VAL A O 1
ATOM 772 N N . TYR A 1 99 ? 13.431 -1.483 7.844 1.00 76.25 99 TYR A N 1
ATOM 773 C CA . TYR A 1 99 ? 13.111 -2.679 7.053 1.00 76.25 99 TYR A CA 1
ATOM 774 C C . TYR A 1 99 ? 12.116 -3.615 7.750 1.00 76.25 99 TYR A C 1
ATOM 776 O O . TYR A 1 99 ? 11.224 -4.149 7.095 1.00 76.25 99 TYR A O 1
ATOM 784 N N . LEU A 1 100 ? 12.236 -3.812 9.066 1.00 78.88 100 LEU A N 1
ATOM 785 C CA . LEU A 1 100 ? 11.300 -4.642 9.830 1.00 78.88 100 LEU A CA 1
ATOM 786 C C . LEU A 1 100 ? 9.891 -4.035 9.818 1.00 78.88 100 LEU A C 1
ATOM 788 O O . LEU A 1 100 ? 8.916 -4.764 9.653 1.00 78.88 100 LEU A O 1
ATOM 792 N N . TRP A 1 101 ? 9.790 -2.709 9.929 1.00 74.25 101 TRP A N 1
ATOM 793 C CA . TRP A 1 101 ? 8.512 -1.999 9.881 1.00 74.25 101 TRP A CA 1
ATOM 794 C C . TRP A 1 101 ? 7.883 -2.034 8.484 1.00 74.25 101 TRP A C 1
ATOM 796 O O . TRP A 1 101 ? 6.714 -2.371 8.357 1.00 74.25 101 TRP A O 1
ATOM 806 N N . PHE A 1 102 ? 8.678 -1.849 7.427 1.00 72.81 102 PHE A N 1
ATOM 807 C CA . PHE A 1 102 ? 8.219 -2.006 6.042 1.00 72.81 102 PHE A CA 1
ATOM 808 C C . PHE A 1 102 ? 7.648 -3.408 5.761 1.00 72.81 102 PHE A C 1
ATOM 810 O O . PHE A 1 102 ? 6.658 -3.559 5.050 1.00 72.81 102 PHE A O 1
ATOM 817 N N . ILE A 1 103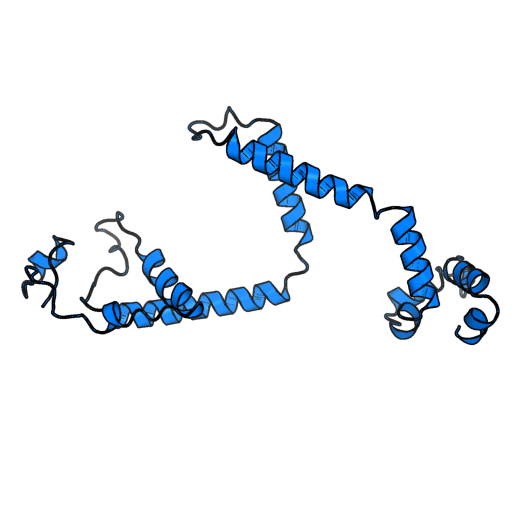 ? 8.244 -4.452 6.349 1.00 77.19 103 ILE A N 1
ATOM 818 C CA . ILE A 1 103 ? 7.716 -5.822 6.267 1.00 77.19 103 ILE A CA 1
ATOM 819 C C . ILE A 1 103 ? 6.389 -5.959 7.033 1.00 77.19 103 ILE A C 1
ATOM 821 O O . ILE A 1 103 ? 5.506 -6.685 6.577 1.00 77.19 103 ILE A O 1
ATOM 825 N N . ALA A 1 104 ? 6.237 -5.282 8.176 1.00 75.00 104 ALA A N 1
ATOM 826 C CA . ALA A 1 104 ? 4.991 -5.273 8.941 1.00 75.00 104 ALA A CA 1
ATOM 827 C C . ALA A 1 104 ? 3.852 -4.573 8.174 1.00 75.00 104 ALA A C 1
ATOM 829 O O . ALA A 1 104 ? 2.763 -5.139 8.094 1.00 75.00 104 ALA A O 1
ATOM 830 N N . ASP A 1 105 ? 4.132 -3.438 7.525 1.00 71.06 105 ASP A N 1
ATOM 831 C CA . ASP A 1 105 ? 3.171 -2.718 6.674 1.00 71.06 105 ASP A CA 1
ATOM 832 C C . ASP A 1 105 ? 2.709 -3.582 5.485 1.00 71.06 105 ASP A C 1
ATOM 834 O O . ASP A 1 105 ? 1.514 -3.719 5.223 1.00 71.06 105 ASP A O 1
ATOM 838 N N . ILE A 1 106 ? 3.643 -4.257 4.799 1.00 71.31 106 ILE A N 1
ATOM 839 C CA . ILE A 1 106 ? 3.315 -5.174 3.690 1.00 71.31 106 ILE A CA 1
ATOM 840 C C . ILE A 1 106 ? 2.447 -6.350 4.164 1.00 71.31 106 ILE A C 1
ATOM 842 O O . ILE A 1 106 ? 1.589 -6.833 3.421 1.00 71.31 106 ILE A O 1
ATOM 846 N N . ALA A 1 107 ? 2.662 -6.838 5.388 1.00 68.38 107 ALA A N 1
ATOM 847 C CA . ALA A 1 107 ? 1.871 -7.928 5.949 1.00 68.38 107 ALA A CA 1
ATOM 848 C C . ALA A 1 107 ? 0.427 -7.504 6.282 1.00 68.38 107 ALA A C 1
ATOM 850 O O . ALA A 1 107 ? -0.479 -8.339 6.207 1.00 68.38 107 ALA A O 1
ATOM 851 N N . GLU A 1 108 ? 0.192 -6.230 6.609 1.00 63.62 108 GLU A N 1
ATOM 852 C CA . GLU A 1 108 ? -1.143 -5.682 6.882 1.00 63.62 108 GLU A CA 1
ATOM 853 C C . GLU A 1 108 ? -1.976 -5.520 5.593 1.00 63.62 108 GLU A C 1
ATOM 855 O O . GLU A 1 108 ? -3.185 -5.768 5.581 1.00 63.62 108 GLU A O 1
ATOM 860 N N . GLU A 1 109 ? -1.332 -5.240 4.457 1.00 63.28 109 GLU A N 1
ATOM 861 C CA . GLU A 1 109 ? -1.989 -5.020 3.158 1.00 63.28 109 GLU A CA 1
ATOM 862 C C . GLU A 1 109 ? -2.470 -6.289 2.417 1.00 63.28 109 GLU A C 1
ATOM 864 O O . GLU A 1 109 ? -2.927 -6.223 1.270 1.00 63.28 109 GLU A O 1
ATOM 869 N N . ILE A 1 110 ? -2.521 -7.456 3.075 1.00 60.44 110 ILE A N 1
ATOM 870 C CA . ILE A 1 110 ? -3.119 -8.696 2.522 1.00 60.44 110 ILE A CA 1
ATOM 871 C C . ILE A 1 110 ? -4.622 -8.529 2.167 1.00 60.44 110 ILE A C 1
ATOM 873 O O . ILE A 1 110 ? -5.223 -9.399 1.530 1.00 60.44 110 ILE A O 1
ATOM 877 N N . VAL A 1 111 ? -5.239 -7.395 2.509 1.00 60.69 111 VAL A N 1
ATOM 878 C CA . VAL A 1 111 ? -6.609 -7.008 2.132 1.00 60.69 111 VAL A CA 1
ATOM 879 C C . VAL A 1 111 ? -6.729 -6.538 0.665 1.00 60.69 111 VAL A C 1
ATOM 881 O O . VAL A 1 111 ? -7.820 -6.587 0.102 1.00 60.69 111 VAL A O 1
ATOM 884 N N . LEU A 1 112 ? -5.635 -6.194 -0.031 1.00 64.06 112 LEU A N 1
ATOM 885 C CA . LEU A 1 112 ? -5.657 -5.714 -1.430 1.00 64.06 112 LEU A CA 1
ATOM 886 C C . LEU A 1 112 ? -5.783 -6.821 -2.499 1.00 64.06 112 LEU A C 1
ATOM 888 O O . LEU A 1 112 ? -5.482 -6.588 -3.670 1.00 64.06 112 LEU A O 1
ATOM 892 N N . LYS A 1 113 ? -6.239 -8.028 -2.139 1.00 69.12 113 LYS A N 1
ATOM 893 C CA . LYS A 1 113 ? -6.289 -9.195 -3.049 1.00 69.12 113 LYS A CA 1
ATOM 894 C C . LYS A 1 113 ? -7.016 -8.917 -4.365 1.00 69.12 113 LYS A C 1
ATOM 896 O O . LYS A 1 113 ? -6.553 -9.355 -5.415 1.00 69.12 113 LYS A O 1
ATOM 901 N N . GLU A 1 114 ? -8.116 -8.169 -4.316 1.00 67.88 114 GLU A N 1
ATOM 902 C CA . GLU A 1 114 ? -8.898 -7.852 -5.517 1.00 67.88 114 GLU A CA 1
ATOM 903 C C . GLU A 1 114 ? -8.223 -6.783 -6.390 1.00 67.88 114 GLU A C 1
ATOM 905 O O . GLU A 1 114 ? -8.200 -6.906 -7.616 1.00 67.88 114 GLU A O 1
ATOM 910 N N . LEU A 1 115 ? -7.579 -5.783 -5.777 1.00 80.38 115 LEU A N 1
ATOM 911 C CA . LEU A 1 115 ? -6.810 -4.771 -6.509 1.00 80.38 115 LEU A CA 1
ATOM 912 C C . LEU A 1 115 ? -5.553 -5.377 -7.154 1.00 80.38 115 LEU A C 1
ATOM 914 O O . LEU A 1 115 ? -5.190 -5.019 -8.275 1.00 80.38 115 LEU A O 1
ATOM 918 N N . LEU A 1 116 ? -4.913 -6.337 -6.483 1.00 81.62 116 LEU A N 1
ATOM 919 C CA . LEU A 1 116 ? -3.723 -7.025 -6.982 1.00 81.62 116 LEU A CA 1
ATOM 920 C C . LEU A 1 116 ? -4.049 -7.902 -8.200 1.00 81.62 116 LEU A C 1
ATOM 922 O O . LEU A 1 116 ? -3.282 -7.919 -9.164 1.00 81.62 116 LEU A O 1
ATOM 926 N N . GLN A 1 117 ? -5.217 -8.556 -8.216 1.00 84.19 117 GLN A N 1
ATOM 927 C CA . GLN A 1 117 ? -5.685 -9.306 -9.387 1.00 84.19 117 GLN A CA 1
ATOM 928 C C . GLN A 1 117 ? -5.894 -8.396 -10.607 1.00 84.19 117 GLN A C 1
ATOM 930 O O . GLN A 1 117 ? -5.497 -8.759 -11.716 1.00 84.19 117 GLN A O 1
ATOM 935 N N . PHE A 1 118 ? -6.469 -7.205 -10.416 1.00 85.00 118 PHE A N 1
ATOM 936 C CA . PHE A 1 118 ? -6.607 -6.220 -11.491 1.00 85.00 118 PHE A CA 1
ATOM 937 C C . PHE A 1 118 ? -5.244 -5.702 -11.978 1.00 85.00 118 PHE A C 1
ATOM 939 O O . PHE A 1 118 ? -4.995 -5.669 -13.183 1.00 85.00 118 PHE A O 1
ATOM 946 N N . SER A 1 119 ? -4.340 -5.370 -11.051 1.00 86.50 119 SER A N 1
ATOM 947 C CA . SER A 1 119 ? -2.980 -4.909 -11.362 1.00 86.50 119 SER A CA 1
ATOM 948 C C . SER A 1 119 ? -2.199 -5.929 -12.202 1.00 86.50 119 SER A C 1
ATOM 950 O O . SER A 1 119 ? -1.542 -5.571 -13.180 1.00 86.50 119 SER A O 1
ATOM 952 N N . TRP A 1 120 ? -2.348 -7.223 -11.903 1.00 87.12 120 TRP A N 1
ATOM 953 C CA . TRP A 1 120 ? -1.719 -8.291 -12.681 1.00 87.12 120 TRP A CA 1
ATOM 954 C C . TRP A 1 120 ? -2.224 -8.362 -14.129 1.00 87.12 120 TRP A C 1
ATOM 956 O O . TRP A 1 120 ? -1.433 -8.506 -15.062 1.00 87.12 120 TRP A O 1
ATOM 966 N N . ILE A 1 121 ? -3.536 -8.229 -14.342 1.00 90.12 121 ILE A N 1
ATOM 967 C CA . ILE A 1 121 ? -4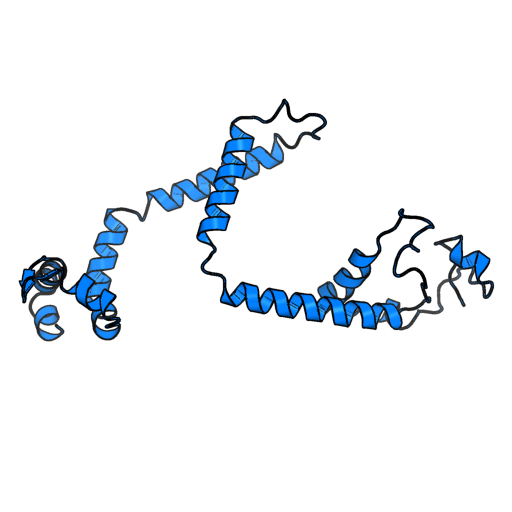.116 -8.224 -15.693 1.00 90.12 121 ILE A CA 1
ATOM 968 C C . ILE A 1 121 ? -3.643 -6.989 -16.472 1.00 90.12 121 ILE A C 1
ATOM 970 O O . ILE A 1 121 ? -3.276 -7.105 -17.643 1.00 90.12 121 ILE A O 1
ATOM 974 N N . LEU A 1 122 ? -3.595 -5.824 -15.819 1.00 88.50 122 LEU A N 1
ATOM 975 C CA . LEU A 1 122 ? -3.088 -4.586 -16.411 1.00 88.50 122 LEU A CA 1
ATOM 976 C C . LEU A 1 122 ? -1.626 -4.736 -16.853 1.00 88.50 122 LEU A C 1
ATOM 978 O O . LEU A 1 122 ? -1.274 -4.337 -17.959 1.00 88.50 122 LEU A O 1
ATOM 982 N N . PHE A 1 123 ? -0.792 -5.375 -16.033 1.00 88.94 123 PHE A N 1
ATOM 983 C CA . PHE A 1 123 ? 0.603 -5.651 -16.365 1.00 88.94 123 PHE A CA 1
ATOM 984 C C . PHE A 1 123 ? 0.749 -6.501 -17.639 1.00 88.94 123 PHE A C 1
ATOM 986 O O . PHE A 1 123 ? 1.521 -6.150 -18.534 1.00 88.94 123 PHE A O 1
ATOM 993 N N . VAL A 1 124 ? -0.033 -7.579 -17.776 1.00 90.94 124 VAL A N 1
ATOM 994 C CA . VAL A 1 124 ? -0.031 -8.418 -18.993 1.00 90.94 124 VAL A CA 1
ATOM 995 C C . VAL A 1 124 ? -0.484 -7.619 -20.218 1.00 90.94 124 VAL A C 1
ATOM 997 O O . VAL A 1 124 ? 0.089 -7.761 -21.300 1.00 90.94 124 VAL A O 1
ATOM 1000 N N . PHE A 1 125 ? -1.483 -6.751 -20.053 1.00 89.56 125 PHE A N 1
ATOM 1001 C CA . PHE A 1 125 ? -1.975 -5.895 -21.128 1.00 89.56 125 PHE A CA 1
ATOM 1002 C C . PHE A 1 125 ? -0.919 -4.881 -21.595 1.00 89.56 125 PHE A C 1
ATOM 1004 O O . PHE A 1 125 ? -0.687 -4.760 -22.798 1.00 89.56 125 PHE A O 1
ATOM 1011 N N . ILE A 1 126 ? -0.221 -4.219 -20.663 1.00 89.81 126 ILE A N 1
ATOM 1012 C CA . ILE A 1 126 ? 0.888 -3.294 -20.957 1.00 89.81 126 ILE A CA 1
ATOM 1013 C C . ILE A 1 126 ? 2.006 -4.020 -21.713 1.00 89.81 126 ILE A C 1
ATOM 1015 O O . ILE A 1 126 ? 2.500 -3.507 -22.713 1.00 89.81 126 ILE A O 1
ATOM 1019 N N . MET A 1 127 ? 2.369 -5.234 -21.292 1.00 86.94 127 MET A N 1
ATOM 1020 C CA . MET A 1 127 ? 3.383 -6.042 -21.979 1.00 86.94 127 MET A CA 1
ATOM 1021 C C . MET A 1 127 ? 2.975 -6.396 -23.414 1.00 86.94 127 MET A C 1
ATOM 1023 O O . MET A 1 127 ? 3.782 -6.275 -24.334 1.00 86.94 127 MET A O 1
ATOM 1027 N N . CYS A 1 128 ? 1.720 -6.803 -23.628 1.00 87.44 128 CYS A N 1
ATOM 1028 C CA . CYS A 1 128 ? 1.212 -7.133 -24.960 1.00 87.44 128 CYS A CA 1
ATOM 1029 C C . CYS A 1 128 ? 1.194 -5.905 -25.885 1.00 87.44 128 CYS A C 1
ATOM 1031 O O . CYS A 1 128 ? 1.689 -5.973 -27.011 1.00 87.44 128 CYS A O 1
ATOM 1033 N N . ALA A 1 129 ? 0.696 -4.769 -25.390 1.00 86.44 129 ALA A N 1
ATOM 1034 C CA . ALA A 1 129 ? 0.700 -3.508 -26.122 1.00 86.44 129 ALA A CA 1
ATOM 1035 C C . ALA A 1 129 ? 2.128 -3.029 -26.430 1.00 86.44 129 ALA A C 1
ATOM 1037 O O . ALA A 1 129 ? 2.408 -2.619 -27.551 1.00 86.44 129 ALA A O 1
ATOM 1038 N N . GLY A 1 130 ? 3.054 -3.146 -25.476 1.00 84.56 130 GLY A N 1
ATOM 1039 C CA . GLY A 1 130 ? 4.454 -2.760 -25.651 1.00 84.56 130 GLY A CA 1
ATOM 1040 C C . GLY A 1 130 ? 5.147 -3.504 -26.789 1.00 84.56 130 GLY A C 1
ATOM 1041 O O . GLY A 1 130 ? 5.835 -2.886 -27.600 1.00 84.56 130 GLY A O 1
ATOM 1042 N N . VAL A 1 131 ? 4.927 -4.818 -26.900 1.00 83.44 131 VAL A N 1
ATOM 1043 C CA . VAL A 1 131 ? 5.474 -5.623 -28.007 1.00 83.44 131 VAL A CA 1
ATOM 1044 C C . VAL A 1 131 ? 4.889 -5.183 -29.352 1.00 83.44 131 VAL A C 1
ATOM 1046 O O . VAL A 1 131 ? 5.628 -5.063 -30.329 1.00 83.44 131 VAL A O 1
ATOM 1049 N N . LEU A 1 132 ? 3.584 -4.895 -29.404 1.00 83.31 132 LEU A N 1
ATOM 1050 C CA . LEU A 1 132 ? 2.931 -4.387 -30.614 1.00 83.31 132 LEU A CA 1
ATOM 1051 C C . LEU A 1 132 ? 3.511 -3.034 -31.045 1.00 83.31 132 LEU A C 1
ATOM 1053 O O . LEU A 1 132 ? 3.837 -2.862 -32.219 1.00 83.31 132 LEU A O 1
ATOM 1057 N N . TYR A 1 133 ? 3.709 -2.101 -30.115 1.00 77.81 133 TYR A N 1
ATOM 1058 C CA . TYR A 1 133 ? 4.306 -0.804 -30.438 1.00 77.81 133 TYR A CA 1
ATOM 1059 C C . TYR A 1 133 ? 5.748 -0.928 -30.909 1.00 77.81 133 TYR A C 1
ATOM 1061 O O . TYR A 1 133 ? 6.102 -0.331 -31.920 1.00 77.81 133 TYR A O 1
ATOM 1069 N N . HIS A 1 134 ? 6.555 -1.759 -30.252 1.00 75.38 134 HIS A N 1
ATOM 1070 C CA . HIS A 1 134 ? 7.933 -1.990 -30.676 1.00 75.38 134 HIS A CA 1
ATOM 1071 C C . HIS A 1 134 ? 8.013 -2.598 -32.086 1.00 75.38 134 HIS A C 1
ATOM 1073 O O . HIS A 1 134 ? 8.966 -2.342 -32.813 1.00 75.38 134 HIS A O 1
ATOM 1079 N N . SER A 1 135 ? 7.019 -3.391 -32.499 1.00 75.25 135 SER A N 1
ATOM 1080 C CA . SER A 1 135 ? 6.971 -3.937 -33.863 1.00 75.25 135 SER A CA 1
ATOM 1081 C C . SER A 1 135 ? 6.619 -2.904 -34.940 1.00 75.25 135 SER A C 1
ATOM 1083 O O . SER A 1 135 ? 6.888 -3.140 -36.114 1.00 75.25 135 SER A O 1
ATOM 1085 N N . ASN A 1 136 ? 6.022 -1.775 -34.548 1.00 75.38 136 ASN A N 1
ATOM 1086 C CA . ASN A 1 136 ? 5.513 -0.743 -35.452 1.00 75.38 136 ASN A CA 1
ATOM 1087 C C . ASN A 1 136 ? 6.239 0.608 -35.294 1.00 75.38 136 ASN A C 1
ATOM 1089 O O . ASN A 1 136 ? 5.788 1.609 -35.845 1.00 75.38 136 ASN A O 1
ATOM 1093 N N . MET A 1 137 ? 7.322 0.654 -34.514 1.00 70.31 137 MET A N 1
ATOM 1094 C CA . MET A 1 137 ? 8.124 1.857 -34.290 1.00 70.31 137 MET A CA 1
ATOM 1095 C C . MET A 1 137 ? 9.158 2.033 -35.408 1.00 70.31 137 MET A C 1
ATOM 1097 O O . MET A 1 137 ? 9.712 1.054 -35.915 1.00 70.31 137 MET A O 1
ATOM 1101 N N . TYR A 1 138 ? 9.421 3.285 -35.778 1.00 59.59 138 TYR A N 1
ATOM 1102 C CA . TYR A 1 138 ? 10.453 3.656 -36.742 1.00 59.59 138 TYR A CA 1
ATOM 1103 C C . TYR A 1 138 ? 11.625 4.348 -36.024 1.00 59.59 138 TYR A C 1
ATOM 1105 O O . TYR A 1 138 ? 11.362 5.176 -35.150 1.00 59.59 138 TYR A O 1
ATOM 1113 N N . PRO A 1 139 ? 12.899 4.089 -36.388 1.00 59.19 139 PRO A N 1
ATOM 1114 C CA . PRO A 1 139 ? 13.397 3.081 -37.334 1.00 59.19 139 PRO A CA 1
ATOM 1115 C C . PRO A 1 139 ? 13.404 1.653 -36.748 1.00 59.19 139 PRO A C 1
ATOM 1117 O O . PRO A 1 139 ? 13.361 1.450 -35.537 1.00 59.19 139 PRO A O 1
ATOM 1120 N N . ASN A 1 140 ? 13.451 0.639 -37.621 1.00 59.50 140 ASN A N 1
ATOM 1121 C CA . ASN A 1 140 ? 13.303 -0.772 -37.238 1.00 59.50 140 ASN A CA 1
ATOM 1122 C C . ASN A 1 140 ? 14.528 -1.292 -36.464 1.00 59.50 140 ASN A C 1
ATOM 1124 O O . ASN A 1 140 ? 15.556 -1.619 -37.053 1.00 59.50 140 ASN A O 1
ATOM 1128 N N . HIS A 1 141 ? 14.416 -1.392 -35.143 1.00 58.03 141 HIS A N 1
ATOM 1129 C CA . HIS A 1 141 ? 15.437 -1.984 -34.281 1.00 58.03 141 HIS A CA 1
ATOM 1130 C C . HIS A 1 141 ? 15.177 -3.488 -34.105 1.00 58.03 141 HIS A C 1
ATOM 1132 O O . HIS A 1 141 ? 14.158 -3.893 -33.538 1.00 58.03 141 HIS A O 1
ATOM 1138 N N . ARG A 1 142 ? 16.086 -4.335 -34.609 1.00 57.78 142 ARG A N 1
ATOM 1139 C CA . ARG A 1 142 ? 15.935 -5.807 -34.615 1.00 57.78 142 ARG A CA 1
ATOM 1140 C C . ARG A 1 142 ? 16.398 -6.490 -33.321 1.00 57.78 142 ARG A C 1
ATOM 1142 O O . ARG A 1 142 ? 16.170 -7.683 -33.128 1.00 57.78 142 ARG A O 1
ATOM 1149 N N . ASP A 1 143 ? 17.005 -5.746 -32.412 1.00 58.69 143 ASP A N 1
ATOM 1150 C CA . ASP A 1 143 ? 17.597 -6.192 -31.154 1.00 58.69 143 ASP A CA 1
ATOM 1151 C C . ASP A 1 143 ? 16.595 -6.103 -29.984 1.00 58.69 143 ASP A C 1
ATOM 1153 O O . ASP A 1 143 ? 16.719 -5.303 -29.058 1.00 58.69 143 ASP A O 1
ATOM 1157 N N . MET A 1 144 ? 15.562 -6.951 -30.022 1.00 58.16 144 MET A N 1
ATOM 1158 C CA . MET A 1 144 ? 14.563 -7.061 -28.942 1.00 58.16 144 MET A CA 1
ATOM 1159 C C . MET A 1 144 ? 15.088 -7.826 -27.718 1.00 58.16 144 MET A C 1
ATOM 1161 O O . MET A 1 144 ? 14.736 -7.529 -26.576 1.00 58.16 144 MET A O 1
ATOM 1165 N N . TRP A 1 145 ? 15.912 -8.839 -27.972 1.00 58.78 145 TRP A N 1
ATOM 1166 C CA . TRP A 1 145 ? 16.498 -9.726 -26.977 1.00 58.78 145 TRP A CA 1
ATOM 1167 C C . TRP A 1 145 ? 17.985 -9.821 -27.303 1.00 58.78 145 TRP A C 1
ATOM 1169 O O . TRP A 1 145 ? 18.300 -10.069 -28.470 1.00 58.78 145 TRP A O 1
ATOM 1179 N N . PRO A 1 146 ? 18.904 -9.637 -26.336 1.00 55.09 146 PRO A N 1
ATOM 1180 C CA . PRO A 1 146 ? 20.299 -9.956 -26.594 1.00 55.09 146 PRO A CA 1
ATOM 1181 C C . PRO A 1 146 ? 20.344 -11.407 -27.073 1.00 55.09 146 PRO A C 1
ATOM 1183 O O . PRO A 1 146 ? 19.767 -12.298 -26.437 1.00 55.09 146 PRO A O 1
ATOM 1186 N N . ASN A 1 147 ? 20.963 -11.644 -28.231 1.00 52.53 147 ASN A N 1
ATOM 1187 C CA . ASN A 1 147 ? 21.203 -13.002 -28.698 1.00 52.53 147 ASN A CA 1
ATOM 1188 C C . ASN A 1 147 ? 21.887 -13.767 -27.561 1.00 52.53 147 ASN A C 1
ATOM 1190 O O . ASN A 1 147 ? 22.718 -13.199 -26.850 1.00 52.53 147 ASN A O 1
ATOM 1194 N N . LEU A 1 148 ? 21.563 -15.052 -27.393 1.00 51.94 148 LEU A N 1
ATOM 1195 C CA . LEU A 1 148 ? 22.068 -15.924 -26.320 1.00 51.94 148 LEU A CA 1
ATOM 1196 C C . LEU A 1 148 ? 23.593 -16.222 -26.422 1.00 51.94 148 LEU A C 1
ATOM 1198 O O . LEU A 1 148 ? 24.045 -17.313 -26.089 1.00 51.94 148 LEU A O 1
ATOM 1202 N N . GLY A 1 149 ? 24.382 -15.270 -26.925 1.00 50.56 149 GLY A N 1
ATOM 1203 C CA . GLY A 1 149 ? 25.819 -15.334 -27.160 1.00 50.56 149 GLY A CA 1
ATOM 1204 C C . GLY A 1 149 ? 26.463 -14.048 -27.713 1.00 50.56 149 GLY A C 1
ATOM 1205 O O . GLY A 1 149 ? 27.652 -14.094 -28.003 1.00 50.56 149 GLY A O 1
ATOM 1206 N N . ALA A 1 150 ? 25.753 -12.919 -27.860 1.00 48.34 150 ALA A N 1
ATOM 1207 C CA . ALA A 1 150 ? 26.364 -11.648 -28.280 1.00 48.34 150 ALA A CA 1
ATOM 1208 C C . ALA A 1 150 ? 25.705 -10.458 -27.559 1.00 48.34 150 ALA A C 1
ATOM 1210 O O . ALA A 1 150 ? 24.493 -10.279 -27.638 1.00 48.34 150 ALA A O 1
ATOM 1211 N N . ASP A 1 151 ? 26.534 -9.712 -26.826 1.00 49.69 151 ASP A N 1
ATOM 1212 C CA . ASP A 1 151 ? 26.261 -8.485 -26.070 1.00 49.69 151 ASP A CA 1
ATOM 1213 C C . ASP A 1 151 ? 25.064 -8.493 -25.104 1.00 49.69 151 ASP A C 1
ATOM 1215 O O . ASP A 1 151 ? 23.985 -7.960 -25.346 1.00 49.69 151 ASP A O 1
ATOM 1219 N N . THR A 1 152 ? 25.329 -8.974 -23.886 1.00 51.31 152 THR A N 1
ATOM 1220 C CA . THR A 1 152 ? 24.490 -8.825 -22.681 1.00 51.31 152 THR A CA 1
ATOM 1221 C C . THR A 1 152 ? 24.377 -7.378 -22.169 1.00 51.31 152 THR A C 1
ATOM 1223 O O . THR A 1 152 ? 23.943 -7.156 -21.040 1.00 51.31 152 THR A O 1
ATOM 1226 N N . ALA A 1 153 ? 24.821 -6.383 -22.940 1.00 53.16 153 ALA A N 1
ATOM 1227 C CA . ALA A 1 153 ? 25.017 -5.021 -22.455 1.00 53.16 153 ALA A CA 1
ATOM 1228 C C . ALA A 1 153 ? 23.721 -4.190 -22.405 1.00 53.16 153 ALA A C 1
ATOM 1230 O O . ALA A 1 153 ? 23.658 -3.216 -21.652 1.00 53.16 153 ALA A O 1
ATOM 1231 N N . HIS A 1 154 ? 22.671 -4.555 -23.155 1.00 51.53 154 HIS A N 1
ATOM 1232 C CA . HIS A 1 154 ? 21.497 -3.690 -23.326 1.00 51.53 154 HIS A CA 1
ATOM 1233 C C . HIS A 1 154 ? 20.173 -4.465 -23.222 1.00 51.53 154 HIS A C 1
ATOM 1235 O O . HIS A 1 154 ? 19.568 -4.865 -24.212 1.00 51.53 154 HIS A O 1
ATOM 1241 N N . TRP A 1 155 ? 19.676 -4.659 -21.998 1.00 56.91 155 TRP A N 1
ATOM 1242 C CA . TRP A 1 155 ? 18.329 -5.192 -21.764 1.00 56.91 155 TRP A CA 1
ATOM 1243 C C . TRP A 1 155 ? 17.279 -4.088 -22.025 1.00 56.91 155 TRP A C 1
ATOM 1245 O O . TRP A 1 155 ? 17.075 -3.208 -21.190 1.00 56.91 155 TRP A O 1
ATOM 1255 N N . ARG A 1 156 ? 16.591 -4.113 -23.180 1.00 64.69 156 ARG A N 1
ATOM 1256 C CA . ARG A 1 156 ? 15.677 -3.030 -23.636 1.00 64.69 156 ARG A CA 1
ATOM 1257 C C . ARG A 1 156 ? 14.202 -3.176 -23.218 1.00 64.69 156 ARG A C 1
ATOM 1259 O O . ARG A 1 156 ? 13.376 -2.345 -23.588 1.00 64.69 156 ARG A O 1
ATOM 1266 N N . ILE A 1 157 ? 13.859 -4.164 -22.384 1.00 72.69 157 ILE A N 1
ATOM 1267 C CA . ILE A 1 157 ? 12.476 -4.419 -21.922 1.00 72.69 157 ILE A CA 1
ATOM 1268 C C . ILE A 1 157 ? 11.833 -3.220 -21.206 1.00 72.69 157 ILE A C 1
ATOM 1270 O O . ILE A 1 157 ? 10.622 -3.027 -21.274 1.00 72.69 157 ILE A O 1
ATOM 1274 N N . TRP A 1 158 ? 12.649 -2.371 -20.573 1.00 68.56 158 TRP A N 1
ATOM 1275 C CA . TRP A 1 158 ? 12.191 -1.137 -19.934 1.00 68.56 158 TRP A CA 1
ATOM 1276 C C . TRP A 1 158 ? 11.577 -0.149 -20.926 1.00 68.56 158 TRP A C 1
ATOM 1278 O O . TRP A 1 158 ? 10.561 0.461 -20.610 1.00 68.56 158 TRP A O 1
ATOM 1288 N N . LYS A 1 159 ? 12.129 -0.033 -22.142 1.00 68.44 159 LYS A N 1
ATOM 1289 C CA . LYS A 1 159 ? 11.554 0.824 -23.190 1.00 68.44 159 LYS A CA 1
ATOM 1290 C C . LYS A 1 159 ? 10.216 0.275 -23.695 1.00 68.44 159 LYS A C 1
ATOM 1292 O O . LYS A 1 159 ? 9.282 1.043 -23.892 1.00 68.44 159 LYS A O 1
ATOM 1297 N N . ILE A 1 160 ? 10.110 -1.051 -23.817 1.00 77.19 160 ILE A N 1
ATOM 1298 C CA . ILE A 1 160 ? 8.891 -1.754 -24.252 1.00 77.19 160 ILE A CA 1
ATOM 1299 C C . ILE A 1 160 ? 7.737 -1.528 -23.269 1.00 77.19 160 ILE A C 1
ATOM 1301 O O . ILE A 1 160 ? 6.603 -1.351 -23.697 1.00 77.19 160 ILE A O 1
ATOM 1305 N N . MET A 1 161 ? 8.011 -1.524 -21.962 1.00 80.00 161 MET A N 1
ATOM 1306 C CA . MET A 1 161 ? 6.980 -1.307 -20.939 1.00 80.00 161 MET A CA 1
ATOM 1307 C C . MET A 1 161 ? 6.668 0.171 -20.698 1.00 80.00 161 MET A C 1
ATOM 1309 O O . MET A 1 161 ? 5.517 0.510 -20.433 1.00 80.00 161 MET A O 1
ATOM 1313 N N . ALA A 1 162 ? 7.665 1.056 -20.778 1.00 79.81 162 ALA A N 1
ATOM 1314 C CA . ALA A 1 162 ? 7.471 2.470 -20.468 1.00 79.81 162 ALA A CA 1
ATOM 1315 C C . ALA A 1 162 ? 6.553 3.168 -21.481 1.00 79.81 162 ALA A C 1
ATOM 1317 O O . ALA A 1 162 ? 5.695 3.948 -21.084 1.00 79.81 162 ALA A O 1
ATOM 1318 N N . LEU A 1 163 ? 6.683 2.859 -22.771 1.00 78.38 163 LEU A N 1
ATOM 1319 C CA . LEU A 1 163 ? 5.903 3.503 -23.831 1.00 78.38 163 LEU A CA 1
ATOM 1320 C C . LEU A 1 163 ? 4.371 3.300 -23.692 1.00 78.38 163 LEU A C 1
ATOM 1322 O O . LEU A 1 163 ? 3.652 4.293 -23.577 1.00 78.38 163 LEU A O 1
ATOM 1326 N N . PRO A 1 164 ? 3.837 2.063 -23.602 1.00 84.06 164 PRO A N 1
ATOM 1327 C CA . PRO A 1 164 ? 2.412 1.833 -23.335 1.00 84.06 164 PRO A CA 1
ATOM 1328 C C . PRO A 1 164 ? 1.970 2.298 -21.937 1.00 84.06 164 PRO A C 1
ATOM 1330 O O . PRO A 1 164 ? 0.799 2.623 -21.744 1.00 84.06 164 PRO A O 1
ATOM 1333 N N . TYR A 1 165 ? 2.882 2.351 -20.959 1.00 84.50 165 TYR A N 1
ATOM 1334 C CA . TYR A 1 165 ? 2.590 2.895 -19.632 1.00 84.50 165 TYR A CA 1
ATOM 1335 C C . TYR A 1 165 ? 2.310 4.404 -19.692 1.00 84.50 165 TYR A C 1
ATOM 1337 O O . TYR A 1 165 ? 1.269 4.846 -19.215 1.00 84.50 165 TYR A O 1
ATOM 1345 N N . TRP A 1 166 ? 3.173 5.192 -20.340 1.00 83.62 166 TRP A N 1
ATOM 1346 C CA . TRP A 1 166 ? 2.979 6.641 -20.495 1.00 83.62 166 TRP A CA 1
ATOM 1347 C C . TRP A 1 166 ? 1.777 6.993 -21.384 1.00 83.62 166 TRP A C 1
ATOM 1349 O O . TRP A 1 166 ? 1.064 7.957 -21.104 1.00 83.62 166 TRP A O 1
ATOM 1359 N N . GLN A 1 167 ? 1.454 6.160 -22.377 1.00 80.31 167 GLN A N 1
ATOM 1360 C CA . GLN A 1 167 ? 0.228 6.312 -23.172 1.00 80.31 167 GLN A CA 1
ATOM 1361 C C . GLN A 1 167 ? -1.055 6.199 -22.343 1.00 80.31 167 GLN A C 1
ATOM 1363 O O . GLN A 1 167 ? -2.039 6.877 -22.638 1.00 80.31 167 GLN A O 1
ATOM 1368 N N . MET A 1 168 ? -1.058 5.388 -21.282 1.00 82.19 168 MET A N 1
ATOM 1369 C CA . MET A 1 168 ? -2.197 5.293 -20.362 1.00 82.19 168 MET A CA 1
ATOM 1370 C C . MET A 1 168 ? -2.472 6.621 -19.644 1.00 82.19 168 MET A C 1
ATOM 1372 O O . MET A 1 168 ? -3.622 6.925 -19.332 1.00 82.19 168 MET A O 1
ATOM 1376 N N . TYR A 1 169 ? -1.428 7.427 -19.430 1.00 80.69 169 TYR A N 1
ATOM 1377 C CA . TYR A 1 169 ? -1.517 8.768 -18.851 1.00 80.69 169 TYR A CA 1
ATOM 1378 C C . TYR A 1 169 ? -1.802 9.870 -19.887 1.00 80.69 169 TYR A C 1
ATOM 1380 O O . TYR A 1 169 ? -1.972 11.026 -19.505 1.00 80.69 169 TYR A O 1
ATOM 1388 N N . GLY A 1 170 ? -1.929 9.522 -21.174 1.00 76.50 170 GLY A N 1
ATOM 1389 C CA . GLY A 1 170 ? -2.386 10.425 -22.235 1.00 76.50 170 GLY A CA 1
ATOM 1390 C C . GLY A 1 170 ? -1.295 11.005 -23.138 1.00 76.50 170 GLY A C 1
ATOM 1391 O O . GLY A 1 170 ? -1.610 11.843 -23.983 1.00 76.50 170 GLY A O 1
ATOM 1392 N N . GLU A 1 171 ? -0.039 10.572 -23.014 1.00 74.62 171 GLU A N 1
ATOM 1393 C CA . GLU A 1 171 ? 1.016 10.975 -23.951 1.00 74.62 171 GLU A CA 1
ATOM 1394 C C . GLU A 1 171 ? 0.937 10.153 -25.247 1.00 74.62 171 GLU A C 1
ATOM 1396 O O . GLU A 1 171 ? 1.092 8.932 -25.259 1.00 74.62 171 GLU A O 1
ATOM 1401 N N . LEU A 1 172 ? 0.652 10.829 -26.362 1.00 68.69 172 LEU A N 1
ATOM 1402 C CA . LEU A 1 172 ? 0.561 10.230 -27.693 1.00 68.69 172 LEU A CA 1
ATOM 1403 C C . LEU A 1 172 ? 1.902 10.398 -28.421 1.00 68.69 172 LEU A C 1
ATOM 1405 O O . LEU A 1 172 ? 2.156 11.439 -29.019 1.00 68.69 172 LEU A O 1
ATOM 1409 N N . PHE A 1 173 ? 2.739 9.357 -28.407 1.00 66.62 173 PHE A N 1
ATOM 1410 C CA . PHE A 1 173 ? 4.043 9.295 -29.092 1.00 66.62 173 PHE A CA 1
ATOM 1411 C C . PHE A 1 173 ? 3.917 9.145 -30.626 1.00 66.62 173 PHE A C 1
ATOM 1413 O O . PHE A 1 173 ? 4.449 8.220 -31.234 1.00 66.62 173 PHE A O 1
ATOM 1420 N N . ILE A 1 174 ? 3.151 10.025 -31.277 1.00 61.94 174 ILE A N 1
ATOM 1421 C CA . ILE A 1 174 ? 2.842 9.937 -32.718 1.00 61.94 174 ILE A CA 1
ATOM 1422 C C . ILE A 1 174 ? 4.100 10.123 -33.574 1.00 61.94 174 ILE A C 1
ATOM 1424 O O . ILE A 1 174 ? 4.199 9.496 -34.626 1.00 61.94 174 ILE A O 1
ATOM 1428 N N . ASP A 1 175 ? 5.052 10.938 -33.125 1.00 63.03 175 ASP A N 1
ATOM 1429 C CA . ASP A 1 175 ? 6.263 11.269 -33.886 1.00 63.03 175 ASP A CA 1
ATOM 1430 C C . ASP A 1 175 ? 7.236 10.079 -33.964 1.00 63.03 175 ASP A C 1
ATOM 1432 O O . ASP A 1 175 ? 7.813 9.809 -35.015 1.00 63.03 175 ASP A O 1
ATOM 1436 N N . GLU A 1 176 ? 7.308 9.283 -32.894 1.00 63.03 176 GLU A N 1
ATOM 1437 C CA . GLU A 1 176 ? 8.064 8.023 -32.823 1.00 63.03 176 GLU A CA 1
ATOM 1438 C C . GLU A 1 176 ? 7.417 6.896 -33.654 1.00 63.03 176 GLU A C 1
ATOM 1440 O O . GLU A 1 176 ? 8.096 6.003 -34.161 1.00 63.03 176 GLU A O 1
ATOM 1445 N N . LEU A 1 177 ? 6.091 6.945 -33.825 1.00 62.22 177 LEU A N 1
ATOM 1446 C CA . LEU A 1 177 ? 5.330 6.006 -34.657 1.00 62.22 177 LEU A CA 1
ATOM 1447 C C . LEU A 1 177 ? 5.310 6.383 -36.145 1.00 62.22 177 LEU A C 1
ATOM 1449 O O . LEU A 1 177 ? 5.198 5.498 -36.991 1.00 62.22 177 LEU A O 1
ATOM 1453 N N . LYS A 1 178 ? 5.346 7.677 -36.481 1.00 59.78 178 LYS A N 1
ATOM 1454 C CA . LYS A 1 178 ? 5.268 8.151 -37.872 1.00 59.78 178 LYS A CA 1
ATOM 1455 C C . LYS A 1 178 ? 6.621 8.296 -38.552 1.00 59.78 178 LYS A C 1
ATOM 1457 O O . LYS A 1 178 ? 6.625 8.264 -39.778 1.00 59.78 178 LYS A O 1
ATOM 1462 N N . GLY A 1 179 ? 7.711 8.436 -37.793 1.00 56.81 179 GLY A N 1
ATOM 1463 C CA . GLY A 1 179 ? 9.033 8.737 -38.335 1.00 56.81 179 GLY A CA 1
ATOM 1464 C C . GLY A 1 179 ? 9.022 10.091 -39.044 1.00 56.81 179 GLY A C 1
ATOM 1465 O O . GLY A 1 179 ? 8.705 10.176 -40.229 1.00 56.81 179 GLY A O 1
ATOM 1466 N N . ASP A 1 180 ? 9.325 11.177 -38.332 1.00 52.41 180 ASP A N 1
ATOM 1467 C CA . ASP A 1 180 ? 9.475 12.474 -38.996 1.00 52.41 180 ASP A CA 1
ATOM 1468 C C . ASP A 1 180 ? 10.774 12.481 -39.817 1.00 52.41 180 ASP A C 1
ATOM 1470 O O . ASP A 1 180 ? 11.879 12.481 -39.280 1.00 52.41 180 ASP A O 1
ATOM 1474 N N . THR A 1 181 ? 10.637 12.496 -41.142 1.00 49.75 181 THR A N 1
ATOM 1475 C CA . THR A 1 181 ? 11.717 12.518 -42.146 1.00 49.75 181 THR A CA 1
ATOM 1476 C C . THR A 1 181 ? 12.501 13.841 -42.193 1.00 49.75 181 THR A C 1
ATOM 1478 O O . THR A 1 181 ? 13.074 14.184 -43.224 1.00 49.75 181 THR A O 1
ATOM 1481 N N . ASN A 1 182 ? 12.511 14.623 -41.113 1.00 51.19 182 ASN A N 1
ATOM 1482 C CA . ASN A 1 182 ? 13.160 15.934 -41.042 1.00 51.19 182 ASN A CA 1
ATOM 1483 C C . ASN A 1 182 ? 14.355 15.976 -40.079 1.00 51.19 182 ASN A C 1
ATOM 1485 O O . ASN A 1 182 ? 14.743 17.052 -39.616 1.00 51.19 182 ASN A O 1
ATOM 1489 N N . SER A 1 183 ? 15.003 14.841 -39.814 1.00 49.97 183 SER A N 1
ATOM 1490 C CA . SER A 1 183 ? 16.388 14.873 -39.362 1.00 49.97 183 SER A CA 1
ATOM 1491 C C . SER A 1 183 ? 17.274 15.138 -40.587 1.00 49.97 183 SER A C 1
ATOM 1493 O O . SER A 1 183 ? 17.360 14.353 -41.525 1.00 49.97 183 SER A O 1
ATOM 1495 N N . ASN A 1 184 ? 17.987 16.265 -40.580 1.00 54.41 184 ASN A N 1
ATOM 1496 C CA . ASN A 1 184 ? 19.141 16.551 -41.452 1.00 54.41 184 ASN A CA 1
ATOM 1497 C C . ASN A 1 184 ? 20.324 15.583 -41.156 1.00 54.41 184 ASN A C 1
ATOM 1499 O O . ASN A 1 184 ? 21.494 15.961 -41.237 1.00 54.41 184 ASN A O 1
ATOM 1503 N N . GLY A 1 185 ? 20.012 14.366 -40.706 1.00 59.00 185 GLY A N 1
ATOM 1504 C CA . GLY A 1 185 ? 20.913 13.348 -40.208 1.00 59.00 185 GLY A CA 1
ATOM 1505 C C . GLY A 1 185 ? 21.338 12.400 -41.318 1.00 59.00 185 GLY A C 1
ATOM 1506 O O . GLY A 1 185 ? 20.649 12.193 -42.314 1.00 59.00 185 GLY A O 1
ATOM 1507 N N . THR A 1 186 ? 22.528 11.842 -41.148 1.00 58.75 186 THR A N 1
ATOM 1508 C CA . THR A 1 186 ? 23.098 10.815 -42.012 1.00 58.75 186 THR A CA 1
ATOM 1509 C C . THR A 1 186 ? 22.278 9.535 -41.875 1.00 58.75 186 THR A C 1
ATOM 1511 O O . THR A 1 186 ? 22.530 8.754 -40.963 1.00 58.75 186 THR A O 1
ATOM 1514 N N . CYS A 1 187 ? 21.288 9.333 -42.742 1.00 64.31 187 CYS A N 1
ATOM 1515 C CA . CYS A 1 187 ? 20.593 8.055 -42.848 1.00 64.31 187 CYS A CA 1
ATOM 1516 C C . CYS A 1 187 ? 21.295 7.166 -43.894 1.00 64.31 187 CYS A C 1
ATOM 1518 O O . CYS A 1 187 ? 21.829 7.668 -44.890 1.00 64.31 187 CYS A O 1
ATOM 1520 N N . THR A 1 188 ? 21.344 5.853 -43.668 1.00 61.41 188 THR A N 1
ATOM 1521 C CA . THR A 1 188 ? 21.991 4.884 -44.572 1.00 61.41 188 THR A CA 1
ATOM 1522 C C . THR A 1 188 ? 21.103 3.657 -44.770 1.00 61.41 188 THR A C 1
ATOM 1524 O O . THR A 1 188 ? 20.478 3.173 -43.831 1.00 61.41 188 THR A O 1
ATOM 1527 N N . PHE A 1 189 ? 21.058 3.129 -45.997 1.00 58.44 189 PHE A N 1
ATOM 1528 C CA . PHE A 1 189 ? 20.385 1.859 -46.313 1.00 58.44 189 PHE A CA 1
ATOM 1529 C C . PHE A 1 189 ? 21.272 0.634 -46.003 1.00 58.44 189 PHE A C 1
ATOM 1531 O O . PHE A 1 189 ? 20.865 -0.506 -46.230 1.00 58.44 189 PHE A O 1
ATOM 1538 N N . VAL A 1 190 ? 22.513 0.851 -45.547 1.00 66.62 190 VAL A N 1
ATOM 1539 C CA . VAL A 1 190 ? 23.499 -0.207 -45.288 1.00 66.62 190 VAL A CA 1
ATOM 1540 C C . VAL A 1 190 ? 23.313 -0.762 -43.874 1.00 66.62 190 VAL A C 1
ATOM 1542 O O . VAL A 1 190 ? 23.616 -0.087 -42.896 1.00 66.62 190 VAL A O 1
ATOM 1545 N N . GLU A 1 191 ? 22.857 -2.017 -43.785 1.00 60.59 191 GLU A N 1
ATOM 1546 C CA . GLU A 1 191 ? 22.515 -2.725 -42.534 1.00 60.59 191 GLU A CA 1
ATOM 1547 C C . GLU A 1 191 ? 23.610 -2.641 -41.464 1.00 60.59 191 GLU A C 1
ATOM 1549 O O . GLU A 1 191 ? 23.361 -2.226 -40.338 1.00 60.59 191 GLU A O 1
ATOM 1554 N N . SER A 1 192 ? 24.860 -2.907 -41.838 1.00 64.69 192 SER A N 1
ATOM 1555 C CA . SER A 1 192 ? 25.976 -2.911 -40.889 1.00 64.69 192 SER A CA 1
ATOM 1556 C C . SER A 1 192 ? 26.338 -1.539 -40.310 1.00 64.69 192 SER A C 1
ATOM 1558 O O . SER A 1 192 ? 26.997 -1.479 -39.277 1.00 64.69 192 SER A O 1
ATOM 1560 N N . GLU A 1 193 ? 25.987 -0.440 -40.986 1.00 62.28 193 GLU A N 1
ATOM 1561 C CA . GLU A 1 193 ? 26.386 0.916 -40.579 1.00 62.28 193 GLU A CA 1
ATOM 1562 C C . GLU A 1 193 ? 25.430 1.526 -39.549 1.00 62.28 193 GLU A C 1
ATOM 1564 O O . GLU A 1 193 ? 25.890 2.205 -38.631 1.00 62.28 193 GLU A O 1
ATOM 1569 N N . TRP A 1 194 ? 24.124 1.258 -39.661 1.00 57.22 194 TRP A N 1
ATOM 1570 C CA . TRP A 1 194 ? 23.148 1.682 -38.650 1.00 57.22 194 TRP A CA 1
ATOM 1571 C C . TRP A 1 194 ? 23.043 0.691 -37.481 1.00 57.22 194 TRP A C 1
ATOM 1573 O O . TRP A 1 194 ? 22.709 1.094 -36.372 1.00 57.22 194 TRP A O 1
ATOM 1583 N N . GLU A 1 195 ? 23.395 -0.588 -37.666 1.00 59.78 195 GLU A N 1
ATOM 1584 C CA . GLU A 1 195 ? 23.483 -1.541 -36.548 1.00 59.78 195 GLU A CA 1
ATOM 1585 C C . GLU A 1 195 ? 24.665 -1.247 -35.612 1.00 59.78 195 GLU A C 1
ATOM 1587 O O . GLU A 1 195 ? 24.576 -1.486 -34.408 1.00 59.78 195 GLU A O 1
ATOM 1592 N N . SER A 1 196 ? 25.779 -0.720 -36.137 1.00 62.97 196 SER A N 1
ATOM 1593 C CA . SER A 1 196 ? 26.972 -0.451 -35.324 1.00 62.97 196 SER A CA 1
ATOM 1594 C C . SER A 1 196 ? 26.974 0.924 -34.658 1.00 62.97 196 SER A C 1
ATOM 1596 O O . SER A 1 196 ? 27.809 1.164 -33.785 1.00 62.97 196 SER A O 1
ATOM 1598 N N . ASN A 1 197 ? 26.133 1.857 -35.112 1.00 55.91 197 ASN A N 1
ATOM 1599 C CA . ASN A 1 197 ? 26.174 3.246 -34.676 1.00 55.91 197 ASN A CA 1
ATOM 1600 C C . ASN A 1 197 ? 24.772 3.748 -34.286 1.00 55.91 197 ASN A C 1
ATOM 1602 O O . ASN A 1 197 ? 23.941 3.952 -35.169 1.00 55.91 197 ASN A O 1
ATOM 1606 N N . PRO A 1 198 ? 24.510 4.003 -32.989 1.00 59.69 198 PRO A N 1
ATOM 1607 C CA . PRO A 1 198 ? 23.201 4.453 -32.512 1.00 59.69 198 PRO A CA 1
ATOM 1608 C C . PRO A 1 198 ? 22.818 5.867 -32.980 1.00 59.69 198 PRO A C 1
ATOM 1610 O O . PRO A 1 198 ? 21.665 6.253 -32.809 1.00 59.69 198 PRO A O 1
ATOM 1613 N N . ASP A 1 199 ? 23.759 6.622 -33.556 1.00 55.12 199 ASP A N 1
ATOM 1614 C CA . ASP A 1 199 ? 23.538 7.978 -34.075 1.00 55.12 199 ASP A CA 1
ATOM 1615 C C . ASP A 1 199 ? 23.172 8.000 -35.578 1.00 55.12 199 ASP A C 1
ATOM 1617 O O . ASP A 1 199 ? 22.959 9.070 -36.151 1.00 55.12 199 ASP A O 1
ATOM 1621 N N . VAL A 1 200 ? 23.140 6.836 -36.243 1.00 59.25 200 VAL A N 1
ATOM 1622 C CA . VAL A 1 200 ? 22.865 6.687 -37.682 1.00 59.25 200 VAL A CA 1
ATOM 1623 C C . VAL A 1 200 ? 21.551 5.934 -37.866 1.00 59.25 200 VAL A C 1
ATOM 1625 O O . VAL A 1 200 ? 21.405 4.794 -37.434 1.00 59.25 200 VAL A O 1
ATOM 1628 N N . GLU A 1 201 ? 20.586 6.571 -38.524 1.00 58.16 201 GLU A N 1
ATOM 1629 C CA . GLU A 1 201 ? 19.241 6.022 -38.708 1.00 58.16 201 GLU A CA 1
ATOM 1630 C C . GLU A 1 201 ? 19.121 5.261 -40.040 1.00 58.16 201 GLU A C 1
ATOM 1632 O O . GLU A 1 201 ? 19.752 5.604 -41.044 1.00 58.16 201 GLU A O 1
ATOM 1637 N N . MET A 1 202 ? 18.284 4.221 -40.067 1.00 54.03 202 MET A N 1
ATOM 1638 C CA . MET A 1 202 ? 17.880 3.573 -41.316 1.00 54.03 202 MET A CA 1
ATOM 1639 C C . MET A 1 202 ? 16.978 4.545 -42.094 1.00 54.03 202 MET A C 1
ATOM 1641 O O . MET A 1 202 ? 16.004 5.042 -41.521 1.00 54.03 202 MET A O 1
ATOM 1645 N N . CYS A 1 203 ? 17.289 4.808 -43.369 1.00 56.62 203 CYS A N 1
ATOM 1646 C CA . CYS A 1 203 ? 16.258 5.197 -44.336 1.00 56.62 203 CYS A CA 1
ATOM 1647 C C . CYS A 1 203 ? 15.649 3.924 -44.966 1.00 56.62 203 CYS A C 1
ATOM 1649 O O . CYS A 1 203 ? 14.484 3.992 -45.400 1.00 56.62 203 CYS A O 1
#

Organism: Mytilus edulis (NCBI:txid6550)

Foldseek 3Di:
DVVCCVVPLPVLLVQQQDFDQDPNDTDRVQRVCVVVVVVVVCVDPSNVVSVVVVCVVPPDPPVVVVVVVVVVLVVCCVVPPPDDDPDPPPCDPSNVVVVVVVVVVVVVVPVCVVVVVVVVVVQVVLLVVLVVQLPQFPPNDPPQDAPPPHDPPDNCVCVSNVVSVVVVVPDDPVCRRVPDPPDPAAEDCDPVVCVVDVRHGHD

Secondary structure (DSSP, 8-state):
-HHHHHH-HHHHHHHHHS-EEETTEEE-HHHHHHHTT-HHHHTSHHHHHHHHHHHHHHTTTHHHHHHHHHHHHHHHHHHH-----S-GGG--HHHHHHHHHHHHHHHHGGGGHHHHHHHHHHHHHHHHHHHHHHHT-SS----SS-BTTB-TT--THHHHHHHHHHHHTT---HHHHHT-TT--S-EES-HHHHHS-TT-EE-